Protein AF-A0A816Q606-F1 (afdb_monomer_lite)

InterPro domains:
  IPR012337 Ribonuclease H-like superfamily [SSF53098] (2-65)
  IPR019581 Pre-mRNA-processing-splicing factor 8, U5-snRNA-binding [PF10597] (49-182)
  IPR027652 Pre-mRNA-processing-splicing factor 8 [PTHR11140] (1-186)
  IPR042516 Pre-mRNA-processing-splicing factor 8, U5-snRNA-binding domain superfamily [G3DSA:3.30.43.40] (1-115)

Secondary structure (DSSP, 8-state):
-TTEEEEEEEGGG-SSSS----TT-EEEEPTTT--EEEEEEEEE-HHHHHHHHHHHHHHHHTTSS--HHHHHHHHHHHHHHHHHHHTTH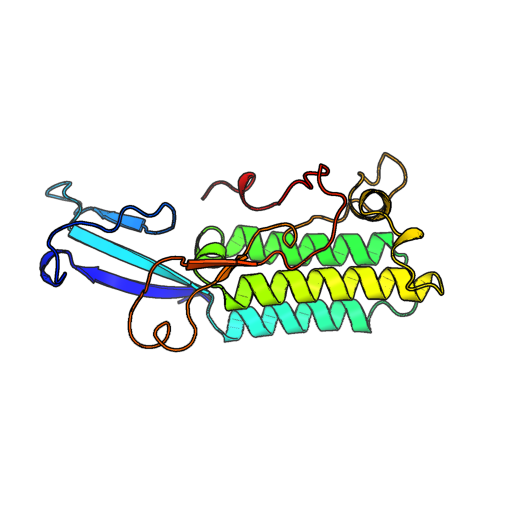HHH-HHHHHHHHHHHHHHHHHHHHHTT---GGGS-THHHHS-GGGTS----B-S-SEEEE--TTTTTTS-----EEEE-S---TT--PPBSGGGS--

Structure (mmCIF, N/CA/C/O backbone):
data_AF-A0A816Q606-F1
#
_entry.id   AF-A0A816Q606-F1
#
loop_
_atom_site.group_PDB
_atom_site.id
_atom_site.type_symbol
_atom_site.label_atom_id
_atom_site.label_alt_id
_atom_site.label_comp_id
_atom_site.label_asym_id
_atom_site.label_entity_id
_atom_site.label_seq_id
_atom_site.pdbx_PDB_ins_code
_atom_site.Cartn_x
_atom_site.Cartn_y
_atom_site.Cartn_z
_atom_site.occupancy
_atom_site.B_iso_or_equiv
_atom_site.auth_seq_id
_atom_site.auth_comp_id
_atom_site.auth_asym_id
_atom_site.auth_atom_id
_atom_site.pdbx_PDB_model_num
ATOM 1 N N . MET A 1 1 ? -9.435 -13.782 8.867 1.00 71.94 1 MET A N 1
ATOM 2 C CA . MET A 1 1 ? -10.422 -14.197 7.838 1.00 71.94 1 MET A CA 1
ATOM 3 C C . MET A 1 1 ? -10.167 -13.428 6.551 1.00 71.94 1 MET A C 1
ATOM 5 O O . MET A 1 1 ? -9.958 -12.231 6.631 1.00 71.94 1 MET A O 1
ATOM 9 N N . CYS A 1 2 ? -10.167 -14.078 5.381 1.00 88.50 2 CYS A N 1
ATOM 10 C CA . CYS A 1 2 ? -9.989 -13.413 4.073 1.00 88.50 2 CYS A CA 1
ATOM 11 C C . CYS A 1 2 ? -8.755 -12.484 3.970 1.00 88.50 2 CYS A C 1
ATOM 13 O O . CYS A 1 2 ? -8.788 -11.491 3.249 1.00 88.50 2 CYS A O 1
ATOM 15 N N . GLY A 1 3 ? -7.673 -12.791 4.694 1.00 88.88 3 GLY A N 1
ATOM 16 C CA . GLY A 1 3 ? -6.465 -11.957 4.754 1.00 88.88 3 GLY A CA 1
ATOM 17 C C . GLY A 1 3 ? -6.490 -10.825 5.789 1.00 88.88 3 GLY A C 1
ATOM 18 O O . GLY A 1 3 ? -5.526 -10.073 5.874 1.00 88.88 3 GLY A O 1
ATOM 19 N N . PHE A 1 4 ? -7.554 -10.711 6.584 1.00 90.50 4 PHE A N 1
ATOM 20 C CA . PHE A 1 4 ? -7.637 -9.806 7.729 1.00 90.50 4 PHE A CA 1
ATOM 21 C C . PHE A 1 4 ? -7.379 -10.547 9.039 1.00 90.50 4 PHE A C 1
ATOM 23 O O . PHE A 1 4 ? -7.875 -11.663 9.243 1.00 90.50 4 PHE A O 1
ATOM 30 N N . GLU A 1 5 ? -6.663 -9.897 9.941 1.00 90.19 5 GLU A N 1
ATOM 31 C CA . GLU A 1 5 ? -6.578 -10.246 11.349 1.00 90.19 5 GLU A CA 1
ATOM 32 C C . GLU A 1 5 ? -7.539 -9.355 12.139 1.00 90.19 5 GLU A C 1
ATOM 34 O O . GLU A 1 5 ? -7.617 -8.144 11.938 1.00 90.19 5 GLU A O 1
ATOM 39 N N . CYS A 1 6 ? -8.340 -9.982 12.992 1.00 88.75 6 CYS A N 1
ATOM 40 C CA . CYS A 1 6 ? -9.552 -9.381 13.521 1.00 88.75 6 CYS A CA 1
ATOM 41 C C . CYS A 1 6 ? -9.595 -9.588 15.033 1.00 88.75 6 CYS A C 1
ATOM 43 O O . CYS A 1 6 ? -9.590 -10.732 15.493 1.00 88.75 6 CYS A O 1
ATOM 45 N N . ARG A 1 7 ? -9.699 -8.508 15.812 1.00 88.62 7 ARG A N 1
ATOM 46 C CA . ARG A 1 7 ? -9.828 -8.581 17.275 1.00 88.62 7 ARG A CA 1
ATOM 47 C C . ARG A 1 7 ? -11.071 -7.833 17.739 1.00 88.62 7 ARG A C 1
ATOM 49 O O . ARG A 1 7 ? -11.211 -6.642 17.486 1.00 88.62 7 ARG A O 1
ATOM 56 N N . ILE A 1 8 ? -11.960 -8.525 18.451 1.00 90.56 8 ILE A N 1
ATOM 57 C CA . ILE A 1 8 ? -13.167 -7.932 19.044 1.00 90.56 8 ILE A CA 1
ATOM 58 C C . ILE A 1 8 ? -12.940 -7.739 20.542 1.00 90.56 8 ILE A C 1
ATOM 60 O O . ILE A 1 8 ? -12.596 -8.690 21.245 1.00 90.56 8 ILE A O 1
ATOM 64 N N . LEU A 1 9 ? -13.179 -6.526 21.036 1.00 89.06 9 LEU A N 1
ATOM 65 C CA . LEU A 1 9 ? -13.119 -6.188 22.454 1.00 89.06 9 LEU A CA 1
ATOM 66 C C . LEU A 1 9 ? -14.496 -5.707 22.941 1.00 89.06 9 LEU A C 1
ATOM 68 O O . LEU A 1 9 ? -14.929 -4.610 22.580 1.00 89.06 9 LEU A O 1
ATOM 72 N N . PRO A 1 10 ? -15.213 -6.505 23.752 1.00 89.75 10 PRO A N 1
ATOM 73 C CA . PRO A 1 10 ? -16.471 -6.081 24.359 1.00 89.75 10 PRO A CA 1
ATOM 74 C C . PRO A 1 10 ? -16.253 -4.958 25.375 1.00 89.75 10 PRO A C 1
ATOM 76 O O . PRO A 1 10 ? -15.341 -5.049 26.199 1.00 89.75 10 PRO A O 1
ATOM 79 N N . LYS A 1 11 ? -17.152 -3.965 25.394 1.00 84.94 11 LYS A N 1
ATOM 80 C CA . LYS A 1 11 ? -17.086 -2.815 26.315 1.00 84.94 11 LYS A CA 1
ATOM 81 C C . LYS A 1 11 ? -16.989 -3.245 27.786 1.00 84.94 11 LYS A C 1
ATOM 83 O O . LYS A 1 11 ? -16.220 -2.680 28.547 1.00 84.94 11 LYS A O 1
ATOM 88 N N . ILE A 1 12 ? -17.711 -4.304 28.157 1.00 85.38 12 ILE A N 1
ATOM 89 C CA . ILE A 1 12 ? -17.795 -4.841 29.530 1.00 85.38 12 ILE A CA 1
ATOM 90 C C . ILE A 1 12 ? -16.430 -5.334 30.056 1.00 85.38 12 ILE A C 1
ATOM 92 O O . ILE A 1 12 ? -16.235 -5.451 31.260 1.00 85.38 12 ILE A O 1
ATOM 96 N N . ARG A 1 13 ? -15.479 -5.651 29.167 1.00 84.12 13 ARG A N 1
ATOM 97 C CA . ARG A 1 13 ? -14.145 -6.155 29.532 1.00 84.12 13 ARG A CA 1
ATOM 98 C C . ARG A 1 13 ? -13.043 -5.100 29.401 1.00 84.12 13 ARG A C 1
ATOM 100 O O . ARG A 1 13 ? -11.873 -5.449 29.539 1.00 84.12 13 ARG A O 1
ATOM 107 N N . MET A 1 14 ? -13.385 -3.848 29.095 1.00 80.56 14 MET A N 1
ATOM 108 C CA . MET A 1 14 ? -12.398 -2.772 29.005 1.00 80.56 14 MET A CA 1
ATOM 109 C C . MET A 1 14 ? -12.006 -2.295 30.408 1.00 80.56 14 MET A C 1
ATOM 111 O O . MET A 1 14 ? -12.858 -2.116 31.271 1.00 80.56 14 MET A O 1
ATOM 115 N N . THR A 1 15 ? -10.706 -2.095 30.633 1.00 71.69 15 THR A N 1
ATOM 116 C CA . THR A 1 15 ? -10.141 -1.617 31.909 1.00 71.69 15 THR A CA 1
ATOM 117 C C . THR A 1 15 ? -10.578 -0.195 32.255 1.00 71.69 15 THR A C 1
ATOM 119 O O . THR A 1 15 ? -10.712 0.136 33.428 1.00 71.69 15 THR A O 1
ATOM 122 N N . HIS A 1 16 ? -10.821 0.626 31.235 1.00 69.50 16 HIS A N 1
ATOM 123 C CA . HIS A 1 16 ? -11.487 1.918 31.339 1.00 69.50 16 HIS A CA 1
ATOM 124 C C . HIS A 1 16 ? -12.795 1.809 30.548 1.00 69.50 16 HIS A C 1
ATOM 126 O O . HIS A 1 16 ? -12.767 1.381 29.398 1.00 69.50 16 HIS A O 1
ATOM 132 N N . GLU A 1 17 ? -13.940 2.170 31.134 1.00 60.75 17 GLU A N 1
ATOM 133 C CA . GLU A 1 17 ? -15.276 2.038 30.511 1.00 60.75 17 GLU A CA 1
ATOM 134 C C . GLU A 1 17 ? -15.505 2.950 29.281 1.00 60.75 17 GLU A C 1
ATOM 136 O O . GLU A 1 17 ? -16.612 3.015 28.730 1.00 60.75 17 GLU A O 1
ATOM 141 N N . GLU A 1 18 ? -14.463 3.646 28.829 1.00 68.00 18 GLU A N 1
ATOM 142 C CA . GLU A 1 18 ? -14.481 4.561 27.698 1.00 68.00 18 GLU A CA 1
ATOM 143 C C . GLU A 1 18 ? -13.971 3.899 26.416 1.00 68.00 18 GLU A C 1
ATOM 145 O O . GLU A 1 18 ? -12.974 3.177 26.382 1.00 68.00 18 GLU A O 1
ATOM 150 N N . PHE A 1 19 ? -14.675 4.180 25.323 1.00 66.06 19 PHE A N 1
ATOM 151 C CA . PHE A 1 19 ? -14.291 3.733 23.994 1.00 66.06 19 PHE A CA 1
ATOM 152 C C . PHE A 1 19 ? -13.083 4.515 23.486 1.00 66.06 19 PHE A C 1
ATOM 154 O O . PHE A 1 19 ? -13.098 5.747 23.478 1.00 66.06 19 PHE A O 1
ATOM 161 N N . VAL A 1 20 ? -12.094 3.804 22.941 1.00 67.00 20 VAL A N 1
ATOM 162 C CA . VAL A 1 20 ? -11.020 4.430 22.165 1.00 67.00 20 VAL A CA 1
ATOM 163 C C . VAL A 1 20 ? -11.644 5.032 20.906 1.00 67.00 20 VAL A C 1
ATOM 165 O O . VAL A 1 20 ? -12.093 4.296 20.029 1.00 67.00 20 VAL A O 1
ATOM 168 N N . HIS A 1 21 ? -11.723 6.360 20.839 1.00 64.88 21 HIS A N 1
ATOM 169 C CA . HIS A 1 21 ? -12.153 7.082 19.643 1.00 64.88 21 HIS A CA 1
ATOM 170 C C . HIS A 1 21 ? -10.926 7.324 18.765 1.00 64.88 21 HIS A C 1
ATOM 172 O O . HIS A 1 21 ? -10.243 8.336 18.893 1.00 64.88 21 HIS A O 1
ATOM 178 N N . LYS A 1 22 ? -10.620 6.343 17.919 1.00 67.50 22 LYS A N 1
ATOM 179 C CA . LYS A 1 22 ? -9.696 6.482 16.792 1.00 67.50 22 LYS A CA 1
ATOM 180 C C . LYS A 1 22 ? -10.482 6.218 15.515 1.00 67.50 22 LYS A C 1
ATOM 182 O O . LYS A 1 22 ? -11.363 5.357 15.527 1.00 67.50 22 LYS A O 1
ATOM 187 N N . ASP A 1 23 ? -10.144 6.936 14.450 1.00 62.50 23 ASP A N 1
ATOM 188 C CA . ASP A 1 23 ? -10.803 6.800 13.145 1.00 62.50 23 ASP A CA 1
ATOM 189 C C . ASP A 1 23 ? -10.677 5.372 12.578 1.00 62.50 23 ASP A C 1
ATOM 191 O O . ASP A 1 23 ? -11.555 4.921 11.856 1.00 62.50 23 ASP A O 1
ATOM 195 N N . ASP A 1 24 ? -9.662 4.619 13.012 1.00 68.06 24 ASP A N 1
ATOM 196 C CA . ASP A 1 24 ? -9.350 3.266 12.530 1.00 68.06 24 ASP A CA 1
ATOM 197 C C . ASP A 1 24 ? -10.060 2.128 13.303 1.00 68.06 24 ASP A C 1
ATOM 199 O O . ASP A 1 24 ? -9.722 0.952 13.142 1.00 68.06 24 ASP A O 1
ATOM 203 N N . VAL A 1 25 ? -10.998 2.444 14.210 1.00 76.56 25 VAL A N 1
ATOM 204 C CA . VAL A 1 25 ? -11.676 1.449 15.065 1.00 76.56 25 VAL A CA 1
ATOM 205 C C . VAL A 1 25 ? -13.166 1.379 14.747 1.00 76.56 25 VAL A C 1
ATOM 207 O O . VAL A 1 25 ? -13.935 2.303 15.031 1.00 76.56 25 VAL A O 1
ATOM 210 N N . CYS A 1 26 ? -13.621 0.227 14.246 1.00 82.50 26 CYS A N 1
ATOM 211 C CA . CYS A 1 26 ? -15.038 0.030 13.972 1.00 82.50 26 CYS A CA 1
ATOM 212 C C . CYS A 1 26 ? -15.810 -0.228 15.277 1.00 82.50 26 CYS A C 1
ATOM 214 O O . CYS A 1 26 ? -15.486 -1.121 16.066 1.00 82.50 26 CYS A O 1
ATOM 216 N N . ASN A 1 27 ? -16.892 0.520 15.492 1.00 87.62 27 ASN A N 1
ATOM 217 C CA . ASN A 1 27 ? -17.770 0.334 16.646 1.00 87.62 27 ASN A CA 1
ATOM 218 C C . ASN A 1 27 ? -18.939 -0.591 16.289 1.00 87.62 27 ASN A C 1
ATOM 220 O O . ASN A 1 27 ? -19.779 -0.251 15.454 1.00 87.62 27 ASN A O 1
ATOM 224 N N . LEU A 1 28 ? -19.031 -1.738 16.962 1.00 88.88 28 LEU A N 1
ATOM 225 C CA . LEU A 1 28 ? -20.107 -2.703 16.764 1.00 88.88 28 LEU A CA 1
ATOM 226 C C . LEU A 1 28 ? -21.346 -2.283 17.556 1.00 88.88 28 LEU A C 1
ATOM 228 O O . LEU A 1 28 ? -21.294 -2.060 18.771 1.00 88.88 28 LEU A O 1
ATOM 232 N N . LYS A 1 29 ? -22.471 -2.187 16.847 1.00 90.62 29 LYS A N 1
ATOM 233 C CA . LYS A 1 29 ? -23.770 -1.789 17.388 1.00 90.62 29 LYS A CA 1
ATOM 234 C C . LYS A 1 29 ? -24.652 -3.017 17.568 1.00 90.62 29 LYS A C 1
ATOM 236 O O . LYS A 1 29 ? -24.810 -3.802 16.637 1.00 90.62 29 LYS A O 1
ATOM 241 N N . ASN A 1 30 ? -25.261 -3.154 18.739 1.00 91.56 30 ASN A N 1
ATOM 242 C CA . ASN A 1 30 ? -26.287 -4.162 18.958 1.00 91.56 30 ASN A CA 1
ATOM 243 C C . ASN A 1 30 ? -27.546 -3.789 18.161 1.00 91.56 30 ASN A C 1
ATOM 245 O O . ASN A 1 30 ? -28.010 -2.645 18.196 1.00 91.56 30 ASN A O 1
ATOM 249 N N . GLU A 1 31 ? -28.095 -4.749 17.422 1.00 93.81 31 GLU A N 1
ATOM 250 C CA . GLU A 1 31 ? -29.242 -4.521 16.552 1.00 93.81 31 GLU A CA 1
ATOM 251 C C . GLU A 1 31 ? -30.504 -4.129 17.330 1.00 93.81 31 GLU A C 1
ATOM 253 O O . GLU A 1 31 ? -31.230 -3.240 16.877 1.00 93.81 31 GLU A O 1
ATOM 258 N N . THR A 1 32 ? -30.734 -4.720 18.504 1.00 95.38 32 THR A N 1
ATOM 259 C CA . THR A 1 32 ? -31.953 -4.504 19.295 1.00 95.38 32 THR A CA 1
ATOM 260 C C . THR A 1 32 ? -31.885 -3.206 20.093 1.00 95.38 32 THR A C 1
ATOM 262 O O . THR A 1 32 ? -32.749 -2.347 19.946 1.00 95.38 32 THR A O 1
ATOM 265 N N . THR A 1 33 ? -30.844 -3.027 20.913 1.00 91.50 33 THR A N 1
ATOM 266 C CA . THR A 1 33 ? -30.727 -1.857 21.808 1.00 91.50 33 THR A CA 1
ATOM 267 C C . THR A 1 33 ? -30.202 -0.615 21.103 1.00 91.50 33 THR A C 1
ATOM 269 O O . THR A 1 33 ? -30.297 0.485 21.634 1.00 91.50 33 THR A O 1
ATOM 272 N N . LYS A 1 34 ? -29.634 -0.772 19.901 1.00 91.38 34 LYS A N 1
ATOM 273 C CA . LYS A 1 34 ? -28.946 0.290 19.158 1.00 91.38 34 LYS A CA 1
ATOM 274 C C . LYS A 1 34 ? -27.757 0.905 19.918 1.00 91.38 34 LYS A C 1
ATOM 276 O O . LYS A 1 34 ? -27.242 1.941 19.504 1.00 91.38 34 LYS A O 1
ATOM 281 N N . GLU A 1 35 ? -27.261 0.253 20.960 1.00 88.88 35 GLU A N 1
ATOM 282 C CA . GLU A 1 35 ? -26.080 0.693 21.702 1.00 88.88 35 GLU A CA 1
ATOM 283 C C . GLU A 1 35 ? -24.795 0.139 21.078 1.00 88.88 35 GLU A C 1
ATOM 285 O O . GLU A 1 35 ? -24.788 -0.943 20.487 1.00 88.88 35 GLU A O 1
ATOM 290 N N . ARG A 1 36 ? -23.685 0.874 21.214 1.00 87.62 36 ARG A N 1
ATOM 291 C CA . ARG A 1 36 ? -22.347 0.373 20.869 1.00 87.62 36 ARG A CA 1
ATOM 292 C C . ARG A 1 36 ? -21.881 -0.550 21.993 1.00 87.62 36 ARG A C 1
ATOM 294 O O . ARG A 1 36 ? -21.728 -0.096 23.124 1.00 87.62 36 ARG A O 1
ATOM 301 N N . THR A 1 37 ? -21.672 -1.829 21.697 1.00 88.06 37 THR A N 1
ATOM 302 C CA . THR A 1 37 ? -21.394 -2.861 22.715 1.00 88.06 37 THR A CA 1
ATOM 303 C C . THR A 1 37 ? -19.975 -3.415 22.654 1.00 88.06 37 THR A C 1
ATOM 305 O O . THR A 1 37 ? -19.488 -3.964 23.643 1.00 88.06 37 THR A O 1
ATOM 308 N N . ALA A 1 38 ? -19.299 -3.285 21.514 1.00 88.56 38 ALA A N 1
ATOM 309 C CA . ALA A 1 38 ? -17.939 -3.775 21.328 1.00 88.56 38 ALA A CA 1
ATOM 310 C C . ALA A 1 38 ? -17.171 -2.920 20.316 1.00 88.56 38 ALA A C 1
ATOM 312 O O . ALA A 1 38 ? -17.765 -2.297 19.436 1.00 88.56 38 ALA A O 1
ATOM 313 N N . GLN A 1 39 ? -15.848 -2.926 20.439 1.00 87.75 39 GLN A N 1
ATOM 314 C CA . GLN A 1 39 ? -14.931 -2.385 19.443 1.00 87.75 39 GLN A CA 1
ATOM 315 C C . GLN A 1 39 ? -14.311 -3.508 18.631 1.00 87.75 39 GLN A C 1
ATOM 317 O O . GLN A 1 39 ? -14.090 -4.615 19.131 1.00 87.75 39 GLN A O 1
ATOM 322 N N . TYR A 1 40 ? -14.033 -3.203 17.374 1.00 86.94 40 TYR A N 1
ATOM 323 C CA . TYR A 1 40 ? -13.443 -4.112 16.420 1.00 86.94 40 TYR A CA 1
ATOM 324 C C . TYR A 1 40 ? -12.176 -3.494 15.840 1.00 86.94 40 TYR A C 1
ATOM 326 O O . TYR A 1 40 ? -12.207 -2.401 15.280 1.00 86.94 40 TYR A O 1
ATOM 334 N N . PHE A 1 41 ? -11.070 -4.211 16.006 1.00 87.00 41 PHE A N 1
ATOM 335 C CA . PHE A 1 41 ? -9.759 -3.844 15.493 1.00 87.00 41 PHE A CA 1
ATOM 336 C C . PHE A 1 41 ? -9.437 -4.726 14.289 1.00 87.00 41 PHE A C 1
ATOM 338 O O . PHE A 1 41 ? -9.557 -5.955 14.363 1.00 87.00 41 PHE A O 1
ATOM 345 N N . LEU A 1 42 ? -9.030 -4.080 13.200 1.00 88.56 42 LEU A N 1
ATOM 346 C CA . LEU A 1 42 ? -8.696 -4.694 11.922 1.00 88.56 42 LEU A CA 1
ATOM 347 C C . LEU A 1 42 ? -7.214 -4.513 11.633 1.00 88.56 42 LEU A C 1
ATOM 349 O O . LEU A 1 42 ? -6.729 -3.388 11.623 1.00 88.56 42 LEU A O 1
ATOM 353 N N . SER A 1 43 ? -6.523 -5.598 11.327 1.00 89.25 43 SER A N 1
ATOM 354 C CA . SER A 1 43 ? -5.147 -5.578 10.834 1.00 89.25 43 SER A CA 1
ATOM 355 C C . SER A 1 43 ? -5.026 -6.470 9.602 1.00 89.25 43 SER A C 1
ATOM 357 O O . SER A 1 43 ? -5.907 -7.285 9.311 1.00 89.25 43 SER A O 1
ATOM 359 N N . VAL A 1 44 ? -3.950 -6.307 8.840 1.00 92.12 44 VAL A N 1
ATOM 360 C CA . VAL A 1 44 ? -3.670 -7.149 7.673 1.00 92.12 44 VAL A CA 1
ATOM 361 C C . VAL A 1 44 ? -2.849 -8.358 8.099 1.00 92.12 44 VAL A C 1
ATOM 363 O O . VAL A 1 44 ? -1.853 -8.230 8.803 1.00 92.12 44 VAL A O 1
ATOM 366 N N . ASP A 1 45 ? -3.256 -9.536 7.637 1.00 94.00 45 ASP A N 1
ATOM 367 C CA . ASP A 1 45 ? -2.563 -10.786 7.926 1.00 94.00 45 ASP A CA 1
ATOM 368 C C . ASP A 1 45 ? -1.179 -10.856 7.252 1.00 94.00 45 ASP A C 1
ATOM 370 O O . ASP A 1 45 ? -0.975 -10.405 6.116 1.00 94.00 45 ASP A O 1
ATOM 374 N N . VAL A 1 46 ? -0.236 -11.513 7.924 1.00 92.81 46 VAL A N 1
ATOM 375 C CA . VAL A 1 46 ? 1.164 -11.644 7.499 1.00 92.81 46 VAL A CA 1
ATOM 376 C C . VAL A 1 46 ? 1.288 -12.377 6.161 1.00 92.81 46 VAL A C 1
ATOM 378 O O . VAL A 1 46 ? 2.129 -12.021 5.329 1.00 92.81 46 VAL A O 1
ATOM 381 N N . GLU A 1 47 ? 0.434 -13.369 5.888 1.00 94.31 47 GLU A N 1
ATOM 382 C CA . GLU A 1 47 ? 0.434 -14.063 4.594 1.00 94.31 47 GLU A CA 1
ATOM 383 C C . GLU A 1 47 ? 0.078 -13.105 3.446 1.00 94.31 47 GLU A C 1
ATOM 385 O O . GLU A 1 47 ? 0.712 -13.120 2.385 1.00 94.31 47 GLU A O 1
ATOM 390 N N . SER A 1 48 ? -0.898 -12.224 3.671 1.00 93.75 48 SER A N 1
ATOM 391 C CA . SER A 1 48 ? -1.340 -11.239 2.680 1.00 93.75 48 SER A CA 1
ATOM 392 C C . SER A 1 48 ? -0.268 -10.183 2.416 1.00 93.75 48 SER A C 1
ATOM 394 O O . SER A 1 48 ? -0.011 -9.851 1.253 1.00 93.75 48 SER A O 1
ATOM 396 N N . MET A 1 49 ? 0.433 -9.735 3.463 1.00 93.88 49 MET A N 1
ATOM 397 C CA . MET A 1 49 ? 1.594 -8.848 3.327 1.00 93.88 49 MET A CA 1
ATOM 398 C C . MET A 1 49 ? 2.705 -9.500 2.494 1.00 93.88 49 MET A C 1
ATOM 400 O O . MET A 1 49 ? 3.225 -8.900 1.548 1.00 93.88 49 MET A O 1
ATOM 404 N N . ASN A 1 50 ? 3.020 -10.769 2.767 1.00 95.19 50 ASN A N 1
ATOM 405 C CA . ASN A 1 50 ? 4.009 -11.526 1.999 1.00 95.19 50 ASN A CA 1
ATOM 406 C C . ASN A 1 50 ? 3.591 -11.722 0.538 1.00 95.19 50 ASN A C 1
ATOM 408 O O . ASN A 1 50 ? 4.424 -11.631 -0.370 1.00 95.19 50 ASN A O 1
ATOM 412 N N . ARG A 1 51 ? 2.301 -11.949 0.279 1.00 94.94 51 ARG A N 1
ATOM 413 C CA . ARG A 1 51 ? 1.758 -12.063 -1.079 1.00 94.94 51 ARG A CA 1
ATOM 414 C C . ARG A 1 51 ? 1.924 -10.754 -1.853 1.00 94.94 51 ARG A C 1
ATOM 416 O O . ARG A 1 51 ? 2.370 -10.788 -3.002 1.00 94.94 51 ARG A O 1
ATOM 423 N N . TYR A 1 52 ? 1.647 -9.612 -1.220 1.00 94.88 52 TYR A N 1
ATOM 424 C CA . TYR A 1 52 ? 1.895 -8.293 -1.806 1.00 94.88 52 TYR A CA 1
ATOM 425 C C . TYR A 1 52 ? 3.389 -8.068 -2.081 1.00 94.88 52 TYR A C 1
ATOM 427 O O . TYR A 1 52 ? 3.772 -7.719 -3.199 1.00 94.88 52 TYR A O 1
ATOM 435 N N . HIS A 1 53 ? 4.259 -8.368 -1.115 1.00 95.31 53 HIS A N 1
ATOM 436 C CA . HIS A 1 53 ? 5.706 -8.243 -1.289 1.00 95.31 53 HIS A CA 1
ATOM 437 C C . HIS A 1 53 ? 6.234 -9.099 -2.451 1.00 95.31 53 HIS A C 1
ATOM 439 O O . HIS A 1 53 ? 7.021 -8.633 -3.281 1.00 95.31 53 HIS A O 1
ATOM 445 N N . ASN A 1 54 ? 5.762 -10.340 -2.566 1.00 95.81 54 ASN A N 1
ATOM 446 C CA . ASN A 1 54 ? 6.124 -11.233 -3.663 1.00 95.81 54 ASN A CA 1
ATOM 447 C C . ASN A 1 54 ? 5.593 -10.731 -5.010 1.00 95.81 54 ASN A C 1
ATOM 449 O O . ASN A 1 54 ? 6.291 -10.838 -6.021 1.00 95.81 54 ASN A O 1
ATOM 453 N N . ARG A 1 55 ? 4.410 -10.109 -5.037 1.00 95.69 55 ARG A N 1
ATOM 454 C CA . ARG A 1 55 ? 3.890 -9.453 -6.239 1.00 95.69 55 ARG A CA 1
ATOM 455 C C . ARG A 1 55 ? 4.789 -8.298 -6.685 1.00 95.69 55 ARG A C 1
ATOM 457 O O . ARG A 1 55 ? 5.114 -8.220 -7.870 1.00 95.69 55 ARG A O 1
ATOM 464 N N . VAL A 1 56 ? 5.248 -7.450 -5.765 1.00 95.12 56 VAL A N 1
ATOM 465 C CA . VAL A 1 56 ? 6.204 -6.368 -6.072 1.00 95.12 56 VAL A CA 1
ATOM 466 C C . VAL A 1 56 ? 7.529 -6.941 -6.583 1.00 95.12 56 VAL A C 1
ATOM 468 O O . VAL A 1 56 ? 8.046 -6.486 -7.605 1.00 95.12 56 VAL A O 1
ATOM 471 N N . ARG A 1 57 ? 8.055 -7.998 -5.950 1.00 95.25 57 ARG A N 1
ATOM 472 C CA . ARG A 1 57 ? 9.256 -8.705 -6.432 1.00 95.25 57 ARG A CA 1
ATOM 473 C C . ARG A 1 57 ? 9.087 -9.230 -7.854 1.00 95.25 57 ARG A C 1
ATOM 475 O O . ARG A 1 57 ? 9.988 -9.060 -8.670 1.00 95.25 57 ARG A O 1
ATOM 482 N N . GLN A 1 58 ? 7.932 -9.805 -8.177 1.00 94.25 58 GLN A N 1
ATOM 483 C CA . GLN A 1 58 ? 7.631 -10.276 -9.527 1.00 94.25 58 GLN A CA 1
ATOM 484 C C . GLN A 1 58 ? 7.638 -9.127 -10.548 1.00 94.25 58 GLN A C 1
ATOM 486 O O . GLN A 1 58 ? 8.172 -9.288 -11.646 1.00 94.25 58 GLN A O 1
ATOM 491 N N . ILE A 1 59 ? 7.088 -7.959 -10.192 1.00 94.56 59 ILE A N 1
ATOM 492 C CA . ILE A 1 59 ? 7.139 -6.756 -11.040 1.00 94.56 59 ILE A CA 1
ATOM 493 C C . ILE A 1 59 ? 8.596 -6.359 -11.301 1.00 94.56 59 ILE A C 1
ATOM 495 O O . ILE A 1 59 ? 8.963 -6.119 -12.451 1.00 94.56 59 ILE A O 1
ATOM 499 N N . LEU A 1 60 ? 9.436 -6.354 -10.263 1.00 93.50 60 LEU A N 1
ATOM 500 C CA . LEU A 1 60 ? 10.856 -6.015 -10.370 1.00 93.50 60 LEU A CA 1
ATOM 501 C C . LEU A 1 60 ? 11.633 -7.027 -11.225 1.00 93.50 60 LEU A C 1
ATOM 503 O O . LEU A 1 60 ? 12.381 -6.616 -12.110 1.00 93.50 60 LEU A O 1
ATOM 507 N N . MET A 1 61 ? 11.421 -8.330 -11.042 1.00 91.31 61 MET A N 1
ATOM 508 C CA . MET A 1 61 ? 12.089 -9.374 -11.834 1.00 91.31 61 MET A CA 1
ATOM 509 C C . MET A 1 61 ? 11.681 -9.336 -13.313 1.00 91.31 61 MET A C 1
ATOM 511 O O . MET A 1 61 ? 12.523 -9.485 -14.194 1.00 91.31 61 MET A O 1
ATOM 515 N N . ALA A 1 62 ? 10.407 -9.061 -13.605 1.00 87.94 62 ALA A N 1
ATOM 516 C CA . ALA A 1 62 ? 9.895 -8.982 -14.974 1.00 87.94 62 ALA A CA 1
ATOM 517 C C . ALA A 1 62 ? 10.220 -7.652 -15.688 1.00 87.94 62 ALA A C 1
ATOM 519 O O . ALA A 1 62 ? 9.874 -7.482 -16.856 1.00 87.94 62 ALA A O 1
ATOM 520 N N . SER A 1 63 ? 10.864 -6.698 -15.007 1.00 85.00 63 SER A N 1
ATOM 521 C CA . SER A 1 63 ? 11.105 -5.341 -15.519 1.00 85.00 63 SER A CA 1
ATOM 522 C C . SER A 1 63 ? 12.396 -5.179 -16.337 1.00 85.00 63 SER A C 1
ATOM 524 O O . SER A 1 63 ? 12.867 -4.061 -16.538 1.00 85.00 63 SER A O 1
ATOM 526 N N . GLY A 1 64 ? 13.016 -6.278 -16.783 1.00 79.44 64 GLY A N 1
ATOM 527 C CA . GLY A 1 64 ? 14.314 -6.292 -17.478 1.00 79.44 64 GLY A CA 1
ATOM 528 C C . GLY A 1 64 ? 14.379 -5.432 -18.746 1.00 79.44 64 GLY A C 1
ATOM 529 O O . GLY A 1 64 ? 15.342 -4.697 -18.930 1.00 79.44 64 GLY A O 1
ATOM 530 N N . SER A 1 65 ? 13.340 -5.496 -19.586 1.00 79.69 65 SER A N 1
ATOM 531 C CA . SER A 1 65 ? 13.272 -4.824 -20.899 1.00 79.69 65 SER A CA 1
ATOM 532 C C . SER A 1 65 ? 11.896 -4.180 -21.164 1.00 79.69 65 SER A C 1
ATOM 534 O O . SER A 1 65 ? 11.478 -3.957 -22.295 1.00 79.69 65 SER A O 1
ATOM 536 N N . THR A 1 66 ? 11.129 -3.906 -20.107 1.00 90.69 66 THR A N 1
ATOM 537 C CA . THR A 1 66 ? 9.810 -3.265 -20.223 1.00 90.69 66 THR A CA 1
ATOM 538 C C . THR A 1 66 ? 9.922 -1.749 -20.116 1.00 90.69 66 THR A C 1
ATOM 540 O O . THR A 1 66 ? 10.741 -1.253 -19.348 1.00 90.69 66 THR A O 1
ATOM 543 N N . THR A 1 67 ? 9.046 -1.010 -20.801 1.00 91.75 67 THR A N 1
ATOM 544 C CA . THR A 1 67 ? 8.971 0.455 -20.675 1.00 91.75 67 THR A CA 1
ATOM 545 C C . THR A 1 67 ? 8.682 0.890 -19.233 1.00 91.75 67 THR A C 1
ATOM 547 O O . THR A 1 67 ? 7.958 0.206 -18.504 1.00 91.75 67 THR A O 1
ATOM 550 N N . PHE A 1 68 ? 9.200 2.051 -18.819 1.00 92.38 68 PHE A N 1
ATOM 551 C CA . PHE A 1 68 ? 8.991 2.574 -17.460 1.00 92.38 68 PHE A CA 1
ATOM 552 C C . PHE A 1 68 ? 7.514 2.808 -17.137 1.00 92.38 68 PHE A C 1
ATOM 554 O O . PHE A 1 68 ? 7.069 2.489 -16.038 1.00 92.38 68 PHE A O 1
ATOM 561 N N . THR A 1 69 ? 6.729 3.239 -18.124 1.00 92.19 69 THR A N 1
ATOM 562 C CA . THR A 1 69 ? 5.270 3.370 -18.009 1.00 92.19 69 THR A CA 1
ATOM 563 C C . THR A 1 69 ? 4.589 2.042 -17.673 1.00 92.19 69 THR A C 1
ATOM 565 O O . THR A 1 69 ? 3.708 1.994 -16.820 1.00 92.19 69 THR A O 1
ATOM 568 N N . LYS A 1 70 ? 5.031 0.917 -18.255 1.00 93.00 70 LYS A N 1
ATOM 569 C CA . LYS A 1 70 ? 4.498 -0.413 -17.908 1.00 93.00 70 LYS A CA 1
ATOM 570 C C . LYS A 1 70 ? 4.870 -0.836 -16.487 1.00 93.00 70 LYS A C 1
ATOM 572 O O . LYS A 1 70 ? 4.085 -1.538 -15.853 1.00 93.00 70 LYS A O 1
ATOM 577 N N . ILE A 1 71 ? 6.046 -0.445 -15.995 1.00 93.81 71 ILE A N 1
ATOM 578 C CA . ILE A 1 71 ? 6.463 -0.714 -14.611 1.00 93.81 71 ILE A CA 1
ATOM 579 C C . ILE A 1 71 ? 5.574 0.078 -13.644 1.00 93.81 71 ILE A C 1
ATOM 581 O O . ILE A 1 71 ? 5.002 -0.524 -12.736 1.00 93.81 71 ILE A O 1
ATOM 585 N N . ALA A 1 72 ? 5.387 1.379 -13.893 1.00 93.75 72 ALA A N 1
ATOM 586 C CA . ALA A 1 72 ? 4.514 2.247 -13.101 1.00 93.75 72 ALA A CA 1
ATOM 587 C C . ALA A 1 72 ? 3.059 1.746 -13.092 1.00 93.75 72 ALA A C 1
ATOM 589 O O . ALA A 1 72 ? 2.468 1.598 -12.029 1.00 93.75 72 ALA A O 1
ATOM 590 N N . ASN A 1 73 ? 2.511 1.341 -14.242 1.00 94.00 73 ASN A N 1
ATOM 591 C CA . ASN A 1 73 ? 1.147 0.806 -14.319 1.00 94.00 73 ASN A CA 1
ATOM 592 C C . ASN A 1 73 ? 0.967 -0.504 -13.535 1.00 94.00 73 ASN A C 1
ATOM 594 O O . ASN A 1 73 ? -0.059 -0.705 -12.887 1.00 94.00 73 ASN A O 1
ATOM 598 N N . LYS A 1 74 ? 1.960 -1.406 -13.563 1.00 95.00 74 LYS A N 1
ATOM 599 C CA . LYS A 1 74 ? 1.921 -2.642 -12.763 1.00 95.00 74 LYS A CA 1
ATOM 600 C C . LYS A 1 74 ? 2.005 -2.355 -11.264 1.00 95.00 74 LYS A C 1
ATOM 602 O O . LYS A 1 74 ? 1.334 -3.043 -10.497 1.00 95.00 74 LYS A O 1
ATOM 607 N N . TRP A 1 75 ? 2.815 -1.371 -10.868 1.00 95.06 75 TRP A N 1
ATOM 608 C CA . TRP A 1 75 ? 2.867 -0.875 -9.494 1.00 95.06 75 TRP A CA 1
ATOM 609 C C . TRP A 1 75 ? 1.513 -0.304 -9.070 1.00 95.06 75 TRP A C 1
ATOM 611 O O . TRP A 1 75 ? 0.950 -0.789 -8.096 1.00 95.06 75 TRP A O 1
ATOM 621 N N . ASN A 1 76 ? 0.942 0.619 -9.848 1.00 94.75 76 ASN A N 1
ATOM 622 C CA . ASN A 1 76 ? -0.354 1.236 -9.564 1.00 94.75 76 ASN A CA 1
ATOM 623 C C . ASN A 1 76 ? -1.452 0.182 -9.391 1.00 94.75 76 ASN A C 1
ATOM 625 O O . ASN A 1 76 ? -2.192 0.224 -8.417 1.00 94.75 76 ASN A O 1
ATOM 629 N N . ALA A 1 77 ? -1.524 -0.812 -10.280 1.00 95.06 77 ALA A N 1
ATOM 630 C CA . ALA A 1 77 ? -2.505 -1.888 -10.165 1.00 95.06 77 ALA A CA 1
ATOM 631 C C . ALA A 1 77 ? -2.321 -2.734 -8.890 1.00 95.06 77 ALA A C 1
ATOM 633 O O . ALA A 1 77 ? -3.304 -3.101 -8.249 1.00 95.06 77 ALA A O 1
ATOM 634 N N . ALA A 1 78 ? -1.076 -3.042 -8.507 1.00 94.75 78 ALA A N 1
ATOM 635 C CA . ALA A 1 78 ? -0.792 -3.780 -7.277 1.00 94.75 78 ALA A CA 1
ATOM 636 C C . ALA A 1 78 ? -1.132 -2.954 -6.026 1.00 94.75 78 ALA A C 1
ATOM 638 O O . ALA A 1 78 ? -1.747 -3.475 -5.097 1.00 94.75 78 ALA A O 1
ATOM 639 N N . LEU A 1 79 ? -0.760 -1.674 -6.028 1.00 93.75 79 LEU A N 1
ATOM 640 C CA . LEU A 1 79 ? -0.988 -0.740 -4.935 1.00 93.75 79 LEU A CA 1
ATOM 641 C C . LEU A 1 79 ? -2.480 -0.480 -4.722 1.00 93.75 79 LEU A C 1
ATOM 643 O O . LEU A 1 79 ? -2.963 -0.641 -3.606 1.00 93.75 79 LEU A O 1
ATOM 647 N N . ILE A 1 80 ? -3.218 -0.155 -5.790 1.00 93.31 80 ILE A N 1
ATOM 648 C CA . ILE A 1 80 ? -4.675 0.019 -5.745 1.00 93.31 80 ILE A CA 1
ATOM 649 C C . ILE A 1 80 ? -5.317 -1.262 -5.221 1.00 93.31 80 ILE A C 1
ATOM 651 O O . ILE A 1 80 ? -6.071 -1.190 -4.264 1.00 93.31 80 ILE A O 1
ATOM 655 N N . GLY A 1 81 ? -4.969 -2.432 -5.770 1.00 93.00 81 GLY A N 1
ATOM 656 C CA . GLY A 1 81 ? -5.537 -3.705 -5.320 1.00 93.00 81 GLY A CA 1
ATOM 657 C C . GLY A 1 81 ? -5.332 -3.970 -3.824 1.00 93.00 81 GLY A C 1
ATOM 658 O O . GLY A 1 81 ? -6.247 -4.456 -3.166 1.00 93.00 81 GLY A O 1
ATOM 659 N N . CYS A 1 82 ? -4.169 -3.607 -3.276 1.00 92.12 82 CYS A N 1
ATOM 660 C CA . CYS A 1 82 ? -3.896 -3.690 -1.841 1.00 92.12 82 CYS A CA 1
ATOM 661 C C . CYS A 1 82 ? -4.749 -2.685 -1.047 1.00 92.12 82 CYS A C 1
ATOM 663 O O . CYS A 1 82 ? -5.506 -3.068 -0.156 1.00 92.12 82 CYS A O 1
ATOM 665 N N . MET A 1 83 ? -4.684 -1.406 -1.421 1.00 90.88 83 MET A N 1
ATOM 666 C CA . MET A 1 83 ? -5.313 -0.307 -0.687 1.00 90.88 83 MET A CA 1
ATOM 667 C C . MET A 1 83 ? -6.844 -0.362 -0.735 1.00 90.88 83 MET A C 1
ATOM 669 O O . MET A 1 83 ? -7.495 -0.132 0.277 1.00 90.88 83 MET A O 1
ATOM 673 N N . THR A 1 84 ? -7.447 -0.716 -1.873 1.00 91.44 84 THR A N 1
ATOM 674 C CA . THR A 1 84 ? -8.912 -0.794 -2.004 1.00 91.44 84 THR A CA 1
ATOM 675 C C . THR A 1 84 ? -9.510 -2.030 -1.347 1.00 91.44 84 THR A C 1
ATOM 677 O O . THR A 1 84 ? -10.696 -2.013 -1.020 1.00 91.44 84 THR A O 1
ATOM 680 N N . TYR A 1 85 ? -8.719 -3.100 -1.194 1.00 92.69 85 TYR A N 1
ATOM 681 C CA . TYR A 1 85 ? -9.160 -4.322 -0.527 1.00 92.69 85 TYR A CA 1
ATOM 682 C C . TYR A 1 85 ? -9.049 -4.191 0.992 1.00 92.69 85 TYR A C 1
ATOM 684 O O . TYR A 1 85 ? -10.026 -4.452 1.683 1.00 92.69 85 TYR A O 1
ATOM 692 N N . PHE A 1 86 ? -7.892 -3.758 1.507 1.00 90.25 86 PHE A N 1
ATOM 693 C CA . PHE A 1 86 ? -7.641 -3.694 2.951 1.00 90.25 86 PHE A CA 1
ATOM 694 C C . PHE A 1 86 ? -8.093 -2.383 3.614 1.00 90.25 86 PHE A C 1
ATOM 696 O O . PHE A 1 86 ? -8.415 -2.405 4.799 1.00 90.25 86 PHE A O 1
ATOM 703 N N . ARG A 1 87 ? -8.161 -1.270 2.868 1.00 88.00 87 ARG A N 1
ATOM 704 C CA . ARG A 1 87 ? -8.683 0.037 3.314 1.00 88.00 87 ARG A CA 1
ATOM 705 C C . ARG A 1 87 ? -8.141 0.461 4.688 1.00 88.00 87 ARG A C 1
ATOM 707 O O . ARG A 1 87 ? -6.928 0.591 4.835 1.00 88.00 87 ARG A O 1
ATOM 714 N N . GLU A 1 88 ? -9.012 0.649 5.680 1.00 84.81 88 GLU A N 1
ATOM 715 C CA . GLU A 1 88 ? -8.678 1.070 7.051 1.00 84.81 88 GLU A CA 1
ATOM 716 C C . GLU A 1 88 ? -7.667 0.135 7.740 1.00 84.81 88 GLU A C 1
ATOM 718 O O . GLU A 1 88 ? -6.813 0.585 8.504 1.00 84.81 88 GLU A O 1
ATOM 723 N N . ALA A 1 89 ? -7.677 -1.165 7.415 1.00 87.44 89 ALA A N 1
ATOM 724 C CA . ALA A 1 89 ? -6.765 -2.136 8.025 1.00 87.44 89 ALA A CA 1
ATOM 725 C C . ALA A 1 89 ? -5.285 -1.841 7.713 1.00 87.44 89 A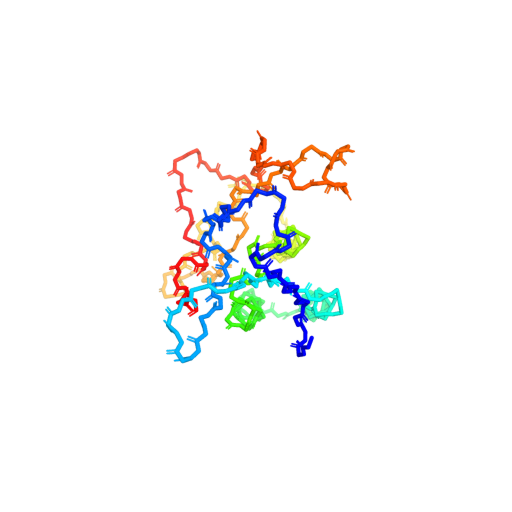LA A C 1
ATOM 727 O O . ALA A 1 89 ? -4.396 -2.274 8.452 1.00 87.44 89 ALA A O 1
ATOM 728 N N . VAL A 1 90 ? -5.006 -1.103 6.630 1.00 87.56 90 VAL A N 1
ATOM 729 C CA . VAL A 1 90 ? -3.643 -0.704 6.256 1.00 87.56 90 VAL A CA 1
ATOM 730 C C . VAL A 1 90 ? -3.059 0.279 7.268 1.00 87.56 90 VAL A C 1
ATOM 732 O O . VAL A 1 90 ? -1.890 0.149 7.616 1.00 87.56 90 VAL A O 1
ATOM 735 N N . VAL A 1 91 ? -3.857 1.224 7.777 1.00 83.50 91 VAL A N 1
ATOM 736 C CA . VAL A 1 91 ? -3.381 2.256 8.716 1.00 83.50 91 VAL A CA 1
ATOM 737 C C . VAL A 1 91 ? -3.037 1.655 10.071 1.00 83.50 91 VAL A C 1
ATOM 739 O O . VAL A 1 91 ? -2.018 2.005 10.663 1.00 83.50 91 VAL A O 1
ATOM 742 N N . ASN A 1 92 ? -3.830 0.685 10.523 1.00 83.75 92 ASN A N 1
ATOM 743 C CA . ASN A 1 92 ? -3.564 -0.016 11.774 1.00 83.75 92 ASN A CA 1
ATOM 744 C C . ASN A 1 92 ? -2.330 -0.944 11.689 1.00 83.75 92 ASN A C 1
ATOM 746 O O . ASN A 1 92 ? -1.749 -1.315 12.706 1.00 83.75 92 ASN A O 1
ATOM 750 N N . THR A 1 93 ? -1.897 -1.315 10.478 1.00 87.69 93 THR A N 1
ATOM 751 C CA . THR A 1 93 ? -0.786 -2.254 10.266 1.00 87.69 93 THR A CA 1
ATOM 752 C C . THR A 1 93 ? 0.498 -1.514 9.882 1.00 87.69 93 THR A C 1
ATOM 754 O O . THR A 1 93 ? 0.806 -1.33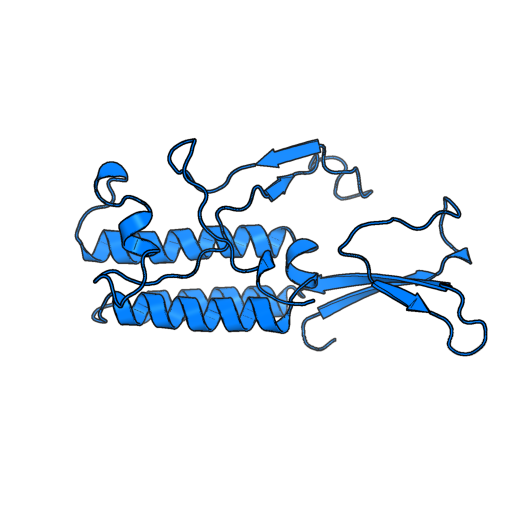0 8.705 1.00 87.69 93 THR A O 1
ATOM 757 N N . GLN A 1 94 ? 1.303 -1.134 10.879 1.00 84.19 94 GLN A N 1
ATOM 758 C CA . GLN A 1 94 ? 2.567 -0.407 10.661 1.00 84.19 94 GLN A CA 1
ATOM 759 C C . GLN A 1 94 ? 3.555 -1.152 9.757 1.00 84.19 94 GLN A C 1
ATOM 761 O O . GLN A 1 94 ? 4.183 -0.550 8.890 1.00 84.19 94 GLN A O 1
ATOM 766 N N . GLU A 1 95 ? 3.658 -2.471 9.918 1.00 89.50 95 GLU A N 1
ATOM 767 C CA . GLU A 1 95 ? 4.544 -3.309 9.104 1.00 89.50 95 GLU A CA 1
ATOM 768 C C . GLU A 1 95 ? 4.191 -3.237 7.612 1.00 89.50 95 GLU A C 1
ATOM 770 O O . GLU A 1 95 ? 5.075 -3.245 6.752 1.00 89.50 95 GLU A O 1
ATOM 775 N N . LEU A 1 96 ? 2.899 -3.108 7.292 1.00 90.31 96 LEU A N 1
ATOM 776 C CA . LEU A 1 96 ? 2.441 -2.947 5.919 1.00 90.31 96 LEU A CA 1
ATOM 777 C C . LEU A 1 96 ? 2.776 -1.555 5.382 1.00 90.31 96 LEU A C 1
ATOM 779 O O . LEU A 1 96 ? 3.227 -1.456 4.243 1.00 90.31 96 LEU A O 1
ATOM 783 N N . LEU A 1 97 ? 2.607 -0.494 6.179 1.00 88.44 97 LEU A N 1
ATOM 784 C CA . LEU A 1 97 ? 3.011 0.864 5.791 1.00 88.44 97 LEU A CA 1
ATOM 785 C C . LEU A 1 97 ? 4.507 0.918 5.463 1.00 88.44 97 LEU A C 1
ATOM 787 O O . LEU A 1 97 ? 4.896 1.409 4.403 1.00 88.44 97 LEU A O 1
ATOM 791 N N . ASP A 1 98 ? 5.338 0.324 6.316 1.00 88.50 98 ASP A N 1
ATOM 792 C CA . ASP A 1 98 ? 6.778 0.211 6.102 1.00 88.50 98 ASP A CA 1
ATOM 793 C C . ASP A 1 98 ? 7.113 -0.522 4.799 1.00 88.50 98 ASP A C 1
ATOM 795 O O . ASP A 1 98 ? 7.940 -0.061 4.003 1.00 88.50 98 ASP A O 1
ATOM 799 N N . LEU A 1 99 ? 6.434 -1.644 4.559 1.00 91.50 99 LEU A N 1
ATOM 800 C CA . LEU A 1 99 ? 6.601 -2.455 3.363 1.00 91.50 99 LEU A CA 1
ATOM 801 C C . LEU A 1 99 ? 6.137 -1.723 2.093 1.00 91.50 99 LEU A C 1
ATOM 803 O O . LEU A 1 99 ? 6.757 -1.876 1.036 1.00 91.50 99 LEU A O 1
ATOM 807 N N . LEU A 1 100 ? 5.074 -0.917 2.171 1.00 91.38 100 LEU A N 1
ATOM 808 C CA . LEU A 1 100 ? 4.590 -0.081 1.071 1.00 91.38 100 LEU A CA 1
ATOM 809 C C . LEU A 1 100 ? 5.633 0.972 0.691 1.00 91.38 100 LEU A C 1
ATOM 811 O O . LEU A 1 100 ? 5.972 1.0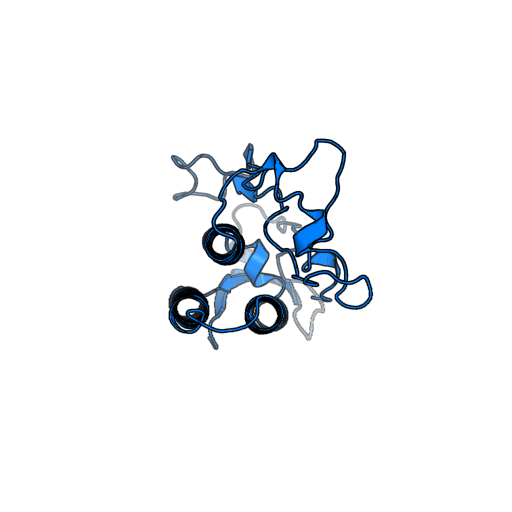76 -0.491 1.00 91.38 100 LEU A O 1
ATOM 815 N N . VAL A 1 101 ? 6.212 1.668 1.674 1.00 90.19 101 VAL A N 1
ATOM 816 C CA . VAL A 1 101 ? 7.252 2.680 1.428 1.00 90.19 101 VAL A CA 1
ATOM 817 C C . VAL A 1 101 ? 8.520 2.053 0.855 1.00 90.19 101 VAL A C 1
ATOM 819 O O . VAL A 1 101 ? 9.094 2.553 -0.116 1.00 90.19 101 VAL A O 1
ATOM 822 N N . GLU A 1 102 ? 8.961 0.925 1.413 1.00 91.38 102 GLU A N 1
ATOM 823 C CA . GLU A 1 102 ? 10.122 0.202 0.892 1.00 91.38 102 GLU A CA 1
ATOM 824 C C . GLU A 1 102 ? 9.885 -0.262 -0.555 1.00 91.38 102 GLU A C 1
ATOM 826 O O . GLU A 1 102 ? 10.770 -0.162 -1.411 1.00 91.38 102 GLU A O 1
ATOM 831 N N . SER A 1 103 ? 8.679 -0.745 -0.852 1.00 92.88 103 SER A N 1
ATOM 832 C CA . SER A 1 103 ? 8.297 -1.201 -2.188 1.00 92.88 103 SER A CA 1
ATOM 833 C C . SER A 1 103 ? 8.261 -0.057 -3.205 1.00 92.88 103 SER A C 1
ATOM 835 O O . SER A 1 103 ? 8.792 -0.216 -4.307 1.00 92.88 103 SER A O 1
ATOM 837 N N . GLU A 1 104 ? 7.721 1.105 -2.832 1.00 92.50 104 GLU A N 1
ATOM 838 C CA . GLU A 1 104 ? 7.700 2.312 -3.668 1.00 92.50 104 GLU A CA 1
ATOM 839 C C . GLU A 1 104 ? 9.129 2.765 -4.003 1.00 92.50 104 GLU A C 1
ATOM 841 O O . GLU A 1 104 ? 9.486 2.936 -5.174 1.00 92.50 104 GLU A O 1
ATOM 846 N N . ASN A 1 105 ? 10.000 2.825 -2.992 1.00 91.00 105 ASN A N 1
ATOM 847 C CA . ASN A 1 105 ? 11.416 3.155 -3.159 1.00 91.00 105 ASN A CA 1
ATOM 848 C C . ASN A 1 105 ? 12.156 2.165 -4.073 1.00 91.00 105 ASN A C 1
ATOM 850 O O . ASN A 1 105 ? 12.984 2.571 -4.898 1.00 91.00 105 ASN A O 1
ATOM 854 N N . LYS A 1 106 ? 11.859 0.863 -3.980 1.00 92.38 106 LYS A N 1
ATOM 855 C CA . LYS A 1 106 ? 12.437 -0.159 -4.870 1.00 92.38 106 LYS A CA 1
ATOM 856 C C . LYS A 1 106 ? 12.000 0.037 -6.321 1.00 92.38 106 LYS A C 1
ATOM 858 O O . LYS A 1 106 ? 12.839 -0.067 -7.218 1.00 92.38 106 LYS A O 1
ATOM 863 N N . ILE A 1 107 ? 10.725 0.346 -6.562 1.00 93.19 107 ILE A N 1
ATOM 864 C CA . ILE A 1 107 ? 10.200 0.607 -7.911 1.00 93.19 107 ILE A CA 1
ATOM 865 C C . ILE A 1 107 ? 10.843 1.861 -8.505 1.00 93.19 107 ILE A C 1
ATOM 867 O O . ILE A 1 107 ? 11.382 1.796 -9.612 1.00 93.19 107 ILE A O 1
ATOM 871 N N . GLN A 1 108 ? 10.901 2.965 -7.756 1.00 91.25 108 GLN A N 1
ATOM 872 C CA . GLN A 1 108 ? 11.612 4.167 -8.199 1.00 91.25 108 GLN A CA 1
ATOM 873 C C . GLN A 1 108 ? 13.078 3.870 -8.512 1.00 91.25 108 GLN A C 1
ATOM 875 O O . GLN A 1 108 ? 13.583 4.244 -9.568 1.00 91.25 108 GLN A O 1
ATOM 880 N N . THR A 1 109 ? 13.771 3.158 -7.621 1.00 90.75 109 THR A N 1
ATOM 881 C CA . THR A 1 109 ? 15.185 2.803 -7.803 1.00 90.75 109 THR A CA 1
ATOM 882 C C . THR A 1 109 ? 15.392 1.948 -9.048 1.00 90.75 109 THR A C 1
ATOM 884 O O . THR A 1 109 ? 16.383 2.123 -9.757 1.00 90.75 109 THR A O 1
ATOM 887 N N . ARG A 1 110 ? 14.451 1.057 -9.375 1.00 91.12 110 ARG A N 1
ATOM 888 C CA . ARG A 1 110 ? 14.506 0.262 -10.603 1.00 91.12 110 ARG A CA 1
ATOM 889 C C . ARG A 1 110 ? 14.415 1.132 -11.858 1.00 91.12 110 ARG A C 1
ATOM 891 O O . ARG A 1 110 ? 15.175 0.897 -12.795 1.00 91.12 110 ARG A O 1
ATOM 898 N N . ILE A 1 111 ? 13.545 2.142 -11.859 1.00 90.75 111 ILE A N 1
ATOM 899 C CA . ILE A 1 111 ? 13.415 3.109 -12.962 1.00 90.75 111 ILE A CA 1
ATOM 900 C C . ILE A 1 111 ? 14.692 3.951 -13.088 1.00 90.75 111 ILE A C 1
ATOM 902 O O . ILE A 1 111 ? 15.245 4.070 -14.179 1.00 90.75 111 ILE A O 1
ATOM 906 N N . LYS A 1 112 ? 15.225 4.435 -11.960 1.00 90.19 112 LYS A N 1
ATOM 907 C CA . LYS A 1 112 ? 16.505 5.159 -11.875 1.00 90.19 112 LYS A CA 1
ATOM 908 C C . LYS A 1 112 ? 17.659 4.341 -12.488 1.00 90.19 112 LYS A C 1
ATOM 910 O O . LYS A 1 112 ? 18.363 4.818 -13.378 1.00 90.19 112 LYS A O 1
ATOM 915 N N . ILE A 1 113 ? 17.794 3.063 -12.108 1.00 89.06 113 ILE A N 1
ATOM 916 C CA . ILE A 1 113 ? 18.798 2.140 -12.678 1.00 89.06 113 ILE A CA 1
ATOM 917 C C . ILE A 1 113 ? 18.615 1.961 -14.190 1.00 89.06 113 ILE A C 1
ATOM 919 O O . ILE A 1 113 ? 19.606 1.912 -14.913 1.00 89.06 113 ILE A O 1
ATOM 923 N N . GLY A 1 114 ? 17.374 1.892 -14.679 1.00 86.06 114 GLY A N 1
ATOM 924 C CA . GLY A 1 114 ? 17.094 1.804 -16.115 1.00 86.06 114 GLY A CA 1
ATOM 925 C C . GLY A 1 114 ? 17.582 3.016 -16.918 1.00 86.06 114 GLY A C 1
ATOM 926 O O . GLY A 1 114 ? 17.880 2.878 -18.098 1.00 86.06 114 GLY A O 1
ATOM 927 N N . LEU A 1 115 ? 17.717 4.179 -16.274 1.00 85.38 115 LEU A N 1
ATOM 928 C CA . LEU A 1 115 ? 18.264 5.417 -16.842 1.00 85.38 115 LEU A CA 1
ATOM 929 C C . LEU A 1 115 ? 19.754 5.623 -16.513 1.00 85.38 115 LEU A C 1
ATOM 931 O O . LEU A 1 115 ? 20.293 6.712 -16.707 1.00 85.38 115 LEU A O 1
ATOM 935 N N . ASN A 1 116 ? 20.421 4.584 -16.000 1.00 85.50 116 ASN A N 1
ATOM 936 C CA . ASN A 1 116 ? 21.833 4.587 -15.618 1.00 85.50 116 ASN A CA 1
ATOM 937 C C . ASN A 1 116 ? 22.221 5.732 -14.658 1.00 85.50 116 ASN A C 1
ATOM 939 O O . ASN A 1 116 ? 23.301 6.315 -14.745 1.00 85.50 116 ASN A O 1
ATOM 943 N N . SER A 1 117 ? 21.331 6.093 -13.731 1.00 82.00 117 SER A N 1
ATOM 944 C CA . SER A 1 117 ? 21.624 7.087 -12.700 1.00 82.00 117 SER A CA 1
ATOM 945 C C . SER A 1 117 ? 20.846 6.793 -11.426 1.00 82.00 117 SER A C 1
ATOM 947 O O . SER A 1 117 ? 19.703 6.373 -11.481 1.00 82.00 117 SER A O 1
ATOM 949 N N . LYS A 1 118 ? 21.445 7.029 -10.257 1.00 78.62 118 LYS A N 1
ATOM 950 C CA . LYS A 1 118 ? 20.761 6.938 -8.951 1.00 78.62 118 LYS A CA 1
ATOM 951 C C . LYS A 1 118 ? 20.702 8.278 -8.215 1.00 78.62 118 LYS A C 1
ATOM 953 O O . LYS A 1 118 ? 20.288 8.324 -7.062 1.00 78.62 118 LYS A O 1
ATOM 958 N N . MET A 1 119 ? 21.139 9.357 -8.861 1.00 78.19 119 MET A N 1
ATOM 959 C CA . MET A 1 119 ? 21.340 10.647 -8.209 1.00 78.19 119 MET A CA 1
ATOM 960 C C . MET A 1 119 ? 19.991 11.324 -7.906 1.00 78.19 119 MET A C 1
ATOM 962 O O . MET A 1 119 ? 19.235 11.553 -8.850 1.00 78.19 119 MET A O 1
ATOM 966 N N . PRO A 1 120 ? 19.677 11.669 -6.642 1.00 73.25 120 PRO A N 1
ATOM 967 C CA . PRO A 1 120 ? 18.378 12.238 -6.271 1.00 73.25 120 PRO A CA 1
ATOM 968 C C . PRO A 1 120 ? 18.011 13.510 -7.045 1.00 73.25 120 PRO A C 1
ATOM 970 O O . PRO A 1 120 ? 16.884 13.630 -7.510 1.00 73.25 120 PRO A O 1
ATOM 973 N N . SER A 1 121 ? 18.980 14.397 -7.289 1.00 79.56 121 SER A N 1
ATOM 974 C CA . SER A 1 121 ? 18.773 15.662 -8.011 1.00 79.56 121 SER A CA 1
ATOM 975 C C . SER A 1 121 ? 18.308 15.499 -9.462 1.00 79.56 121 SER A C 1
ATOM 977 O O . SER A 1 121 ? 17.677 16.398 -10.007 1.00 79.56 121 SER A O 1
ATOM 979 N N . ARG A 1 122 ? 18.592 14.357 -10.104 1.00 82.88 122 ARG A N 1
ATOM 980 C CA . ARG A 1 122 ? 18.124 14.061 -11.471 1.00 82.88 122 ARG A CA 1
ATOM 981 C C . ARG A 1 122 ? 16.707 13.502 -11.513 1.00 82.88 122 ARG A C 1
ATOM 983 O O . ARG A 1 122 ? 16.133 13.395 -12.592 1.00 82.88 122 ARG A O 1
ATOM 990 N N . PHE A 1 123 ? 16.169 13.112 -10.364 1.00 83.06 123 PHE A N 1
ATOM 991 C CA . PHE A 1 123 ? 14.881 12.444 -10.254 1.00 83.06 123 PHE A CA 1
ATOM 992 C C . PHE A 1 123 ? 14.009 13.130 -9.205 1.00 83.06 123 PHE A C 1
ATOM 994 O O . PHE A 1 123 ? 13.701 12.509 -8.182 1.00 83.06 123 PHE A O 1
ATOM 1001 N N . PRO A 1 124 ? 13.614 14.394 -9.450 1.00 85.38 124 PRO A N 1
ATOM 1002 C CA . PRO A 1 124 ? 12.638 15.051 -8.601 1.00 85.38 124 PRO A CA 1
ATOM 1003 C C . PRO A 1 124 ? 11.313 14.263 -8.612 1.00 85.38 124 PRO A C 1
ATOM 1005 O O . PRO A 1 124 ? 10.991 13.627 -9.626 1.00 85.38 124 PRO A O 1
ATOM 1008 N N . PRO A 1 125 ? 10.520 14.312 -7.523 1.00 85.31 125 PRO A N 1
ATOM 1009 C CA . PRO A 1 125 ? 9.270 13.555 -7.392 1.00 85.31 125 PRO A CA 1
ATOM 1010 C C . PRO A 1 125 ? 8.312 13.742 -8.574 1.00 85.31 125 PRO A C 1
ATOM 1012 O O . PRO A 1 125 ? 7.643 12.799 -8.996 1.00 85.31 125 PRO A O 1
ATOM 1015 N N . VAL A 1 126 ? 8.311 14.941 -9.164 1.00 86.31 126 VAL A N 1
ATOM 1016 C CA . VAL A 1 126 ? 7.505 15.305 -10.337 1.00 86.31 126 VAL A CA 1
ATOM 1017 C C . VAL A 1 126 ? 7.625 14.292 -11.480 1.00 86.31 126 VAL A C 1
ATOM 1019 O O . VAL A 1 126 ? 6.614 13.943 -12.066 1.00 86.31 126 VAL A O 1
ATOM 1022 N N . VAL A 1 127 ? 8.810 13.732 -11.749 1.00 88.31 127 VAL A N 1
ATOM 1023 C CA . VAL A 1 127 ? 9.021 12.776 -12.857 1.00 88.31 127 VAL A CA 1
ATOM 1024 C C . VAL A 1 127 ? 8.220 11.484 -12.659 1.00 88.31 127 VAL A C 1
ATOM 1026 O O . VAL A 1 127 ? 7.812 10.836 -13.627 1.00 88.31 127 VAL A O 1
ATOM 1029 N N . PHE A 1 128 ? 7.993 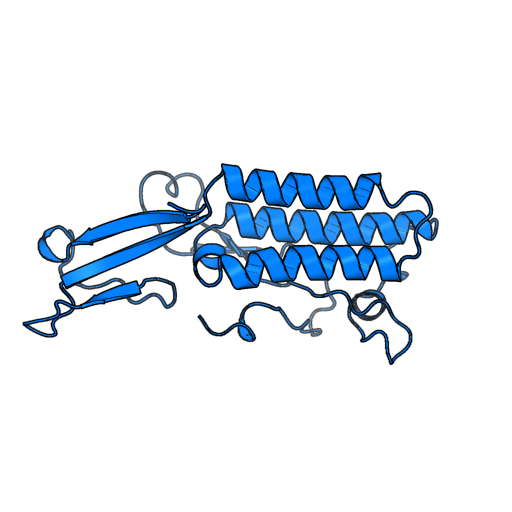11.096 -11.404 1.00 89.81 128 PHE A N 1
ATOM 1030 C CA . PHE A 1 128 ? 7.260 9.882 -11.067 1.00 89.81 128 PHE A CA 1
ATOM 1031 C C . PHE A 1 128 ? 5.753 10.124 -10.982 1.00 89.81 128 PHE A C 1
ATOM 1033 O O . PHE A 1 128 ? 4.994 9.300 -11.488 1.00 89.81 128 PHE A O 1
ATOM 1040 N N . TYR A 1 129 ? 5.326 11.229 -10.365 1.00 91.12 129 TYR A N 1
ATOM 1041 C CA . TYR A 1 129 ? 3.930 11.413 -9.945 1.00 91.12 129 TYR A CA 1
ATOM 1042 C C . TYR A 1 129 ? 3.058 12.209 -10.909 1.00 91.12 129 TYR A C 1
ATOM 1044 O O . TYR A 1 129 ? 1.835 12.122 -10.816 1.00 91.12 129 TYR A O 1
ATOM 1052 N N . THR A 1 130 ? 3.625 12.983 -11.836 1.00 88.62 130 THR A N 1
ATOM 1053 C CA . THR A 1 130 ? 2.776 13.722 -12.777 1.00 88.62 130 THR A CA 1
ATOM 1054 C C . THR A 1 130 ? 2.045 12.764 -13.725 1.00 88.62 130 THR A C 1
ATOM 1056 O O . THR A 1 130 ? 2.621 11.752 -14.148 1.00 88.62 130 THR A O 1
ATOM 1059 N N . PRO A 1 131 ? 0.773 13.061 -14.064 1.00 91.25 131 PRO A N 1
ATOM 1060 C CA . PRO A 1 131 ? -0.040 12.228 -14.941 1.00 91.25 131 PRO A CA 1
ATOM 1061 C C . PRO A 1 131 ? 0.651 11.895 -16.263 1.00 91.25 131 PRO A C 1
ATOM 1063 O O . PRO A 1 131 ? 1.386 12.708 -16.828 1.00 91.25 131 PRO A O 1
ATOM 1066 N N . THR A 1 132 ? 0.352 10.715 -16.805 1.00 89.94 132 THR A N 1
ATOM 1067 C CA . THR A 1 132 ? 0.900 10.266 -18.096 1.00 89.94 132 THR A CA 1
ATOM 1068 C C . THR A 1 132 ? 0.517 11.183 -19.255 1.00 89.94 132 THR A C 1
ATOM 1070 O O . THR A 1 132 ? 1.262 11.296 -20.223 1.00 89.94 132 THR A O 1
ATOM 1073 N N . GLU A 1 133 ? -0.617 11.873 -19.140 1.00 89.38 133 GLU A N 1
ATOM 1074 C CA . GLU A 1 133 ? -1.101 12.872 -20.101 1.00 89.38 133 GLU A CA 1
ATOM 1075 C C . GLU A 1 133 ? -0.158 14.078 -20.221 1.00 89.38 133 GLU A C 1
ATOM 1077 O O . GLU A 1 133 ? -0.046 14.673 -21.288 1.00 89.38 133 GLU A O 1
ATOM 1082 N N . LEU A 1 134 ? 0.579 14.392 -19.150 1.00 89.75 134 LEU A N 1
ATOM 1083 C CA . LEU A 1 134 ? 1.590 15.450 -19.111 1.00 89.75 134 LEU A CA 1
ATOM 1084 C C . LEU A 1 134 ? 3.005 14.922 -19.421 1.00 89.75 134 LEU A C 1
ATOM 1086 O O . LEU A 1 134 ? 3.995 15.609 -19.181 1.00 89.75 134 LEU A O 1
ATOM 1090 N N . GLY A 1 135 ? 3.117 13.700 -19.954 1.00 85.12 135 GLY A N 1
ATOM 1091 C CA . GLY A 1 135 ? 4.369 13.131 -20.465 1.00 85.12 135 GLY A CA 1
ATOM 1092 C C . GLY A 1 135 ? 5.238 12.395 -19.440 1.00 85.12 135 GLY A C 1
ATOM 1093 O O . GLY A 1 135 ? 6.369 12.033 -19.760 1.00 85.12 135 GLY A O 1
ATOM 1094 N N . CYS A 1 136 ? 4.737 12.153 -18.227 1.00 90.81 136 CYS A N 1
ATOM 1095 C CA . CYS A 1 136 ? 5.476 11.469 -17.160 1.00 90.81 136 CYS A CA 1
ATOM 1096 C C . CYS A 1 136 ? 4.891 10.083 -16.836 1.00 90.81 136 CYS A C 1
ATOM 1098 O O . CYS A 1 136 ? 4.208 9.478 -17.661 1.00 90.81 136 CYS A O 1
ATOM 1100 N N . LEU A 1 137 ? 5.230 9.515 -15.673 1.00 90.00 137 LEU A N 1
ATOM 1101 C CA . LEU A 1 137 ? 4.928 8.116 -15.353 1.00 90.00 137 LEU A CA 1
ATOM 1102 C C . LEU A 1 137 ? 3.549 7.883 -14.724 1.00 90.00 137 LEU A C 1
ATOM 1104 O O . LEU A 1 137 ? 3.060 6.757 -14.807 1.00 90.00 137 LEU A O 1
ATOM 1108 N N . GLY A 1 138 ? 2.935 8.895 -14.105 1.00 91.56 138 GLY A N 1
ATOM 1109 C CA . GLY A 1 138 ? 1.646 8.763 -13.418 1.00 91.56 138 GLY A CA 1
ATOM 1110 C C . GLY A 1 138 ? 1.648 7.702 -12.316 1.00 91.56 138 GLY A C 1
ATOM 1111 O O . GLY A 1 138 ? 0.669 6.976 -12.149 1.00 91.56 138 GLY A O 1
ATOM 1112 N N . MET A 1 139 ? 2.766 7.535 -11.609 1.00 93.06 139 MET A N 1
ATOM 1113 C CA . MET A 1 139 ? 2.869 6.594 -10.498 1.00 93.06 139 MET A CA 1
ATOM 1114 C C . MET A 1 139 ? 2.010 7.088 -9.329 1.00 93.06 139 MET A C 1
ATOM 1116 O O . MET A 1 139 ? 1.975 8.281 -9.056 1.00 93.06 139 MET A O 1
ATOM 1120 N N . LEU A 1 140 ? 1.315 6.191 -8.635 1.00 91.38 140 LEU A N 1
ATOM 1121 C CA . LEU A 1 140 ? 0.584 6.522 -7.413 1.00 91.38 140 LEU A CA 1
ATOM 1122 C C . LEU A 1 140 ? 1.509 6.413 -6.206 1.00 91.38 140 LEU A C 1
ATOM 1124 O O . LEU A 1 140 ? 2.310 5.473 -6.124 1.00 91.38 140 LEU A O 1
ATOM 1128 N N . SER A 1 141 ? 1.364 7.354 -5.273 1.00 88.31 141 SER A N 1
ATOM 1129 C CA . SER A 1 141 ? 2.150 7.383 -4.045 1.00 88.31 141 SER A CA 1
ATOM 1130 C C . SER A 1 141 ? 1.348 6.948 -2.826 1.00 88.31 141 SER A C 1
ATOM 1132 O O . SER A 1 141 ? 0.166 7.279 -2.679 1.00 88.31 141 SER A O 1
ATOM 1134 N N . VAL A 1 142 ? 2.021 6.222 -1.934 1.00 81.06 142 VAL A N 1
ATOM 1135 C CA . VAL A 1 142 ? 1.531 5.926 -0.580 1.00 81.06 142 VAL A CA 1
ATOM 1136 C C . VAL A 1 142 ? 2.590 6.232 0.486 1.00 81.06 142 VAL A C 1
ATOM 1138 O O . VAL A 1 142 ? 2.240 6.489 1.633 1.00 81.06 142 VAL A O 1
ATOM 1141 N N . GLY A 1 143 ? 3.875 6.267 0.125 1.00 70.75 143 GLY A N 1
ATOM 1142 C CA . GLY A 1 143 ? 4.986 6.377 1.068 1.00 70.75 143 GLY A CA 1
ATOM 1143 C C . GLY A 1 143 ? 5.359 7.779 1.548 1.00 70.75 143 GLY A C 1
ATOM 1144 O O . GLY A 1 143 ? 6.180 7.881 2.456 1.00 70.75 143 GLY A O 1
ATOM 1145 N N . HIS A 1 144 ? 4.739 8.846 1.033 1.00 71.12 144 HIS A N 1
ATOM 1146 C CA . HIS A 1 144 ? 4.908 10.211 1.572 1.00 71.12 144 HIS A CA 1
ATOM 1147 C C . HIS A 1 144 ? 4.068 10.465 2.832 1.00 71.12 144 HIS A C 1
ATOM 1149 O O . HIS A 1 144 ? 3.747 11.607 3.153 1.00 71.12 144 HIS A O 1
ATOM 1155 N N . ILE A 1 145 ? 3.698 9.400 3.545 1.00 70.19 145 ILE A N 1
ATOM 1156 C CA . ILE A 1 145 ? 3.028 9.489 4.834 1.00 70.19 145 ILE A CA 1
ATOM 1157 C C . ILE A 1 145 ? 4.064 9.558 5.958 1.00 70.19 145 ILE A C 1
ATOM 1159 O O . ILE A 1 145 ? 5.067 8.838 5.958 1.00 70.19 145 ILE A O 1
ATOM 1163 N N . SER A 1 146 ? 3.801 10.405 6.948 1.00 63.06 146 SER A N 1
ATOM 1164 C CA . SER A 1 146 ? 4.502 10.355 8.227 1.00 63.06 146 SER A CA 1
ATOM 1165 C C . SER A 1 146 ? 4.032 9.118 8.982 1.00 63.06 146 SER A C 1
ATOM 1167 O O . SER A 1 146 ? 2.894 9.070 9.449 1.00 63.06 146 SER A O 1
ATOM 1169 N N . ILE A 1 147 ? 4.888 8.101 9.082 1.00 68.56 147 ILE A N 1
ATOM 1170 C CA . ILE A 1 147 ? 4.524 6.852 9.752 1.00 68.56 147 ILE A CA 1
ATOM 1171 C C . ILE A 1 147 ? 4.570 7.094 11.266 1.00 68.56 147 ILE A C 1
ATOM 1173 O O . ILE A 1 147 ? 5.599 7.570 11.766 1.00 68.56 147 ILE A O 1
ATOM 1177 N N . PRO A 1 148 ? 3.483 6.801 12.004 1.00 64.38 148 PRO A N 1
ATOM 1178 C CA . PRO A 1 148 ? 3.492 6.894 13.454 1.00 64.38 148 PRO A CA 1
ATOM 1179 C C . PRO A 1 148 ? 4.465 5.860 14.012 1.00 64.38 148 PRO A C 1
ATOM 1181 O O . PRO A 1 148 ? 4.399 4.689 13.649 1.00 64.38 148 PRO A O 1
ATOM 1184 N N . GLN A 1 149 ? 5.358 6.279 14.901 1.00 64.50 149 GLN A N 1
ATOM 1185 C CA . GLN A 1 149 ? 6.332 5.410 15.540 1.00 64.50 149 GLN A CA 1
ATOM 1186 C C . GLN A 1 149 ? 6.108 5.389 17.051 1.00 64.50 149 GLN A C 1
ATOM 1188 O O . GLN A 1 149 ? 5.932 6.424 17.698 1.00 64.50 149 GLN A O 1
ATOM 1193 N N . TYR A 1 150 ? 6.108 4.174 17.593 1.00 68.56 150 TYR A N 1
ATOM 1194 C CA . TYR A 1 150 ? 5.998 3.911 19.021 1.00 68.56 150 TYR A CA 1
ATOM 1195 C C . TYR A 1 150 ? 7.374 3.632 19.616 1.00 68.56 150 TYR A C 1
ATOM 1197 O O . TYR A 1 150 ? 8.303 3.208 18.920 1.00 68.56 150 TYR A O 1
ATOM 1205 N N . ASP A 1 151 ? 7.493 3.810 20.928 1.00 67.94 151 ASP A N 1
ATOM 1206 C CA . ASP A 1 151 ? 8.665 3.333 21.648 1.00 67.94 151 ASP A CA 1
ATOM 1207 C C . ASP A 1 151 ? 8.719 1.795 21.601 1.00 67.94 151 ASP A C 1
ATOM 1209 O O . ASP A 1 151 ? 7.890 1.086 22.186 1.00 67.94 151 ASP A O 1
ATOM 1213 N N . LEU A 1 152 ? 9.714 1.269 20.880 1.00 70.44 152 LEU A N 1
ATOM 1214 C CA . LEU A 1 152 ? 9.875 -0.160 20.607 1.00 70.44 152 LEU A CA 1
ATOM 1215 C C . LEU A 1 152 ? 9.987 -1.003 21.885 1.00 70.44 152 LEU A C 1
ATOM 1217 O O . LEU A 1 152 ? 9.660 -2.190 21.857 1.00 70.44 152 LEU A O 1
ATOM 1221 N N . ARG A 1 153 ? 10.411 -0.412 23.011 1.00 68.81 153 ARG A N 1
ATOM 1222 C CA . ARG A 1 153 ? 10.592 -1.134 24.275 1.00 68.81 153 ARG A CA 1
ATOM 1223 C C . ARG A 1 153 ? 9.272 -1.482 24.969 1.00 68.81 153 ARG A C 1
ATOM 1225 O O . ARG A 1 153 ? 9.214 -2.524 25.616 1.00 68.81 153 ARG A O 1
ATOM 1232 N N . TRP A 1 154 ? 8.221 -0.676 24.799 1.00 67.50 154 TRP A N 1
ATOM 1233 C CA . TRP A 1 154 ? 6.906 -0.906 25.424 1.00 67.50 154 TRP A CA 1
ATOM 1234 C C . TRP A 1 154 ? 5.794 -1.248 24.421 1.00 67.50 154 TRP A C 1
ATOM 1236 O O . TRP A 1 154 ? 4.791 -1.838 24.817 1.00 67.50 154 TRP A O 1
ATOM 1246 N N . SER A 1 155 ? 6.009 -0.987 23.126 1.00 68.19 155 SER A N 1
ATOM 1247 C CA . SER A 1 155 ? 5.059 -1.289 22.037 1.00 68.19 155 SER A CA 1
ATOM 1248 C C . SER A 1 155 ? 4.584 -2.748 21.972 1.00 68.19 155 SER A C 1
ATOM 1250 O O . SER A 1 155 ? 3.479 -3.018 21.519 1.00 68.19 155 SER A O 1
ATOM 1252 N N . LYS A 1 156 ? 5.391 -3.707 22.449 1.00 66.50 156 LYS A N 1
ATOM 1253 C CA . LYS A 1 156 ? 5.028 -5.137 22.455 1.00 66.50 156 LYS A CA 1
ATOM 1254 C C . LYS A 1 156 ? 4.053 -5.526 23.568 1.00 66.50 156 LYS A C 1
ATOM 1256 O O . LYS A 1 156 ? 3.514 -6.628 23.529 1.00 66.50 156 LYS A O 1
ATOM 1261 N N . GLN A 1 157 ? 3.897 -4.684 24.590 1.00 57.81 157 GLN A N 1
ATOM 1262 C CA . GLN A 1 157 ? 3.200 -5.038 25.829 1.00 57.81 157 GLN A CA 1
ATOM 1263 C C . GLN A 1 157 ? 1.888 -4.267 25.995 1.00 57.81 157 GLN A C 1
ATOM 1265 O O . GLN A 1 157 ? 0.907 -4.839 26.469 1.00 57.81 157 GLN A O 1
ATOM 1270 N N . THR A 1 158 ? 1.851 -3.002 25.573 1.00 63.62 158 THR A N 1
ATOM 1271 C CA . THR A 1 158 ? 0.651 -2.158 25.566 1.00 63.62 158 THR A CA 1
ATOM 1272 C C . THR A 1 158 ? 0.685 -1.167 24.401 1.00 63.62 158 THR A C 1
ATOM 1274 O O . THR A 1 158 ? 1.759 -0.794 23.929 1.00 63.62 158 THR A O 1
ATOM 1277 N N . ASP A 1 159 ? -0.494 -0.697 23.974 1.00 62.62 159 ASP A N 1
ATOM 1278 C CA . ASP A 1 159 ? -0.625 0.435 23.048 1.00 62.62 159 ASP A CA 1
ATOM 1279 C C . ASP A 1 159 ? -0.215 1.732 23.766 1.00 62.62 159 ASP A C 1
ATOM 1281 O O . ASP A 1 159 ? -1.043 2.510 24.243 1.00 62.62 159 ASP A O 1
ATOM 1285 N N . VAL A 1 160 ? 1.091 1.955 23.889 1.00 62.28 160 VAL A N 1
ATOM 1286 C CA . VAL A 1 160 ? 1.646 3.257 24.263 1.00 62.28 160 VAL A CA 1
ATOM 1287 C C . VAL A 1 160 ? 1.411 4.153 23.054 1.00 62.28 160 VAL A C 1
ATOM 1289 O O . VAL A 1 160 ? 1.922 3.847 21.985 1.00 62.28 160 VAL A O 1
ATOM 1292 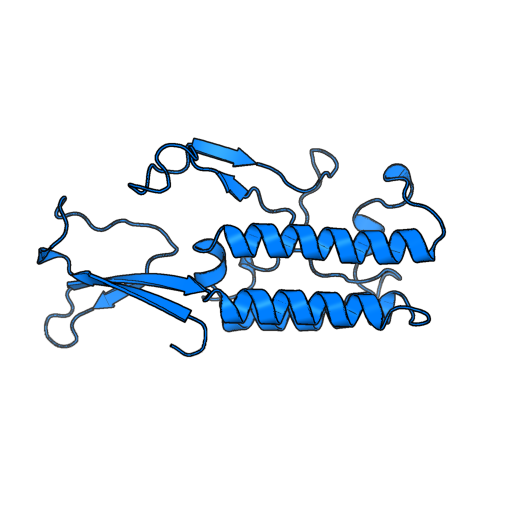N N . GLY A 1 161 ? 0.564 5.178 23.180 1.00 65.31 161 GLY A N 1
ATOM 1293 C CA . GLY A 1 161 ? 0.159 6.050 22.069 1.00 65.31 161 GLY A CA 1
ATOM 1294 C C . GLY A 1 161 ? 1.319 6.600 21.222 1.00 65.31 161 GLY A C 1
ATOM 1295 O O . GLY A 1 161 ? 2.491 6.433 21.542 1.00 65.31 161 GLY A O 1
ATOM 1296 N N . ILE A 1 162 ? 0.999 7.263 20.107 1.00 68.50 162 ILE A N 1
ATOM 1297 C CA . ILE A 1 162 ? 2.012 7.702 19.131 1.00 68.50 162 ILE A CA 1
ATOM 1298 C C . ILE A 1 162 ? 2.951 8.715 19.800 1.00 68.50 162 ILE A C 1
ATOM 1300 O O . ILE A 1 162 ? 2.495 9.770 20.238 1.00 68.50 162 ILE A O 1
ATOM 1304 N N . THR A 1 163 ? 4.246 8.397 19.888 1.00 72.00 163 THR A N 1
ATOM 1305 C CA . THR A 1 163 ? 5.252 9.262 20.529 1.00 72.00 163 THR A CA 1
ATOM 1306 C C . THR A 1 163 ? 6.052 10.066 19.513 1.00 72.00 163 THR A C 1
ATOM 1308 O O . THR A 1 163 ? 6.392 11.219 19.772 1.00 72.00 163 THR A O 1
ATOM 1311 N N . HIS A 1 164 ? 6.330 9.484 18.346 1.00 74.25 164 HIS A N 1
ATOM 1312 C CA . HIS A 1 164 ? 7.111 10.111 17.287 1.00 74.25 164 HIS A CA 1
ATOM 1313 C C . HIS A 1 164 ? 6.480 9.859 15.918 1.00 74.25 164 HIS A C 1
ATOM 1315 O O . HIS A 1 164 ? 5.719 8.913 15.729 1.00 74.25 164 HIS A O 1
ATOM 1321 N N . PHE A 1 165 ? 6.833 10.692 14.945 1.00 70.56 165 PHE A N 1
ATOM 1322 C CA . PHE A 1 165 ? 6.547 10.450 13.536 1.00 70.56 165 PHE A CA 1
ATOM 1323 C C . PHE A 1 165 ? 7.864 10.369 12.776 1.00 70.56 165 PHE A C 1
ATOM 1325 O O . PHE A 1 165 ? 8.758 11.188 12.995 1.00 70.56 165 PHE A O 1
ATOM 1332 N N . CYS A 1 166 ? 7.974 9.402 11.869 1.00 60.16 166 CYS A N 1
ATOM 1333 C CA . CYS A 1 166 ? 9.128 9.273 10.990 1.00 60.16 166 CYS A CA 1
ATOM 1334 C C . CYS A 1 166 ? 8.705 9.437 9.531 1.00 60.16 166 CYS A C 1
ATOM 1336 O O . CYS A 1 166 ? 7.867 8.691 9.023 1.00 60.16 166 CYS A O 1
ATOM 1338 N N . SER A 1 167 ? 9.329 10.400 8.847 1.00 67.62 167 SER A N 1
ATOM 1339 C CA . SER A 1 167 ? 9.265 10.483 7.390 1.00 67.62 167 SER A CA 1
ATOM 1340 C C . SER A 1 167 ? 10.224 9.456 6.793 1.00 67.62 167 SER A C 1
ATOM 1342 O O . SER A 1 167 ? 11.411 9.438 7.126 1.00 67.62 167 SER A O 1
ATOM 1344 N N . ARG A 1 168 ? 9.712 8.576 5.927 1.00 67.00 168 ARG A N 1
ATOM 1345 C CA . ARG A 1 168 ? 10.514 7.541 5.249 1.00 67.00 168 ARG A CA 1
ATOM 1346 C C . ARG A 1 168 ? 10.868 7.884 3.798 1.00 67.00 168 ARG A C 1
ATOM 1348 O O . ARG A 1 168 ? 11.597 7.122 3.162 1.00 67.00 168 ARG A O 1
ATOM 1355 N N . MET A 1 169 ? 10.390 9.015 3.274 1.00 68.50 169 MET A N 1
ATOM 1356 C CA . MET A 1 169 ? 10.706 9.501 1.927 1.00 68.50 169 MET A CA 1
ATOM 1357 C C . MET A 1 169 ? 11.095 10.979 1.959 1.00 68.50 169 MET A C 1
ATOM 1359 O O . MET A 1 169 ? 10.393 11.811 2.529 1.00 68.50 169 MET A O 1
ATOM 1363 N N . ASN A 1 170 ? 12.213 11.304 1.311 1.00 65.69 170 ASN A N 1
ATOM 1364 C CA . ASN A 1 170 ? 12.701 12.677 1.216 1.00 65.69 170 ASN A CA 1
ATOM 1365 C C . ASN A 1 170 ? 12.015 13.399 0.049 1.00 65.69 170 ASN A C 1
ATOM 1367 O O . ASN A 1 170 ? 11.996 12.883 -1.070 1.00 65.69 170 ASN A O 1
ATOM 1371 N N . HIS A 1 171 ? 11.508 14.597 0.309 1.00 68.06 171 HIS A N 1
ATOM 1372 C CA . HIS A 1 171 ? 10.998 15.549 -0.675 1.00 68.06 171 HIS A CA 1
ATOM 1373 C C . HIS A 1 171 ? 11.346 16.968 -0.205 1.00 68.06 171 HIS A C 1
ATOM 1375 O O . HIS A 1 171 ? 11.745 17.145 0.948 1.00 68.06 171 HIS A O 1
ATOM 1381 N N . ASP A 1 172 ? 11.253 17.951 -1.099 1.00 69.06 172 ASP A N 1
ATOM 1382 C CA . ASP A 1 172 ? 11.496 19.351 -0.740 1.00 69.06 172 ASP A CA 1
ATOM 1383 C C . ASP A 1 172 ? 10.438 19.821 0.277 1.00 69.06 172 ASP A C 1
ATOM 1385 O O . ASP A 1 172 ? 9.278 19.424 0.171 1.00 69.06 172 ASP A O 1
ATOM 1389 N N . GLU A 1 173 ? 10.835 20.643 1.259 1.00 58.19 173 GLU A N 1
ATOM 1390 C CA . GLU A 1 173 ? 10.084 20.884 2.513 1.00 58.19 173 GLU A CA 1
ATOM 1391 C C . GLU A 1 173 ? 8.638 21.397 2.340 1.00 58.19 173 GLU A C 1
ATOM 1393 O O . GLU A 1 173 ? 7.814 21.183 3.226 1.00 58.19 173 GLU A O 1
ATOM 1398 N N . ASP A 1 174 ? 8.294 21.978 1.185 1.00 60.16 174 ASP A N 1
ATOM 1399 C CA . ASP A 1 174 ? 6.958 22.522 0.890 1.00 60.16 174 ASP A CA 1
ATOM 1400 C C . ASP A 1 174 ? 6.141 21.684 -0.118 1.00 60.16 174 ASP A C 1
ATOM 1402 O O . ASP A 1 174 ? 5.041 22.073 -0.526 1.00 60.16 174 ASP A O 1
ATOM 1406 N N . GLN A 1 175 ? 6.653 20.532 -0.569 1.00 64.88 175 GLN A N 1
ATOM 1407 C CA . GLN A 1 175 ? 6.016 19.751 -1.632 1.00 64.88 175 GLN A CA 1
ATOM 1408 C C . GLN A 1 175 ? 5.123 18.626 -1.091 1.00 64.88 175 GLN A C 1
ATOM 1410 O O . GLN A 1 175 ? 5.546 17.483 -0.943 1.00 64.88 175 GLN A O 1
ATOM 1415 N N . LEU A 1 176 ? 3.834 18.909 -0.897 1.00 67.50 176 LEU A N 1
ATOM 1416 C CA . LEU A 1 176 ? 2.859 17.873 -0.546 1.00 67.50 176 LEU A CA 1
ATOM 1417 C C . LEU A 1 176 ? 2.543 16.975 -1.754 1.00 67.50 176 LEU A C 1
ATOM 1419 O O . LEU A 1 176 ? 1.978 17.420 -2.755 1.00 67.50 176 LEU A O 1
ATOM 1423 N N . ILE A 1 177 ? 2.888 15.691 -1.650 1.00 75.69 177 ILE A N 1
ATOM 1424 C CA . ILE A 1 177 ? 2.549 14.670 -2.649 1.00 75.69 177 ILE A CA 1
ATOM 1425 C C . ILE A 1 177 ? 1.245 13.993 -2.231 1.00 75.69 177 ILE A C 1
ATOM 1427 O O . ILE A 1 177 ? 1.107 13.534 -1.099 1.00 75.69 177 ILE A O 1
ATOM 1431 N N . LEU A 1 178 ? 0.281 13.934 -3.154 1.00 67.62 178 LEU A N 1
ATOM 1432 C CA . LEU A 1 178 ? -1.019 13.314 -2.905 1.00 67.62 178 LEU A CA 1
ATOM 1433 C C . LEU A 1 178 ? -0.865 11.816 -2.608 1.00 67.62 178 LEU A C 1
ATOM 1435 O O . LEU A 1 178 ? -0.269 11.066 -3.385 1.00 67.62 178 LEU A O 1
ATOM 1439 N N . ILE A 1 179 ? -1.440 11.397 -1.483 1.00 77.19 179 ILE A N 1
ATOM 1440 C CA . ILE A 1 179 ? -1.438 10.017 -0.989 1.00 77.19 179 ILE A CA 1
ATOM 1441 C C . ILE A 1 179 ? -2.756 9.358 -1.393 1.00 77.19 179 ILE A C 1
ATOM 1443 O O . ILE A 1 179 ? -3.803 9.998 -1.387 1.00 77.19 179 ILE A O 1
ATOM 1447 N N . LEU A 1 180 ? -2.730 8.065 -1.718 1.00 79.25 180 LEU A N 1
ATOM 1448 C CA . LEU A 1 180 ? -3.931 7.345 -2.151 1.00 79.25 180 LEU A CA 1
ATOM 1449 C C . LEU A 1 180 ? -4.994 7.174 -1.043 1.00 79.25 180 LEU A C 1
ATOM 1451 O O . LEU A 1 180 ? -6.183 7.184 -1.345 1.00 79.25 180 LEU A O 1
ATOM 1455 N N . TYR A 1 181 ? -4.585 7.018 0.223 1.00 78.50 181 TYR A N 1
ATOM 1456 C CA . TYR A 1 181 ? -5.484 6.654 1.331 1.00 78.50 181 TYR A CA 1
ATOM 1457 C C . TYR A 1 181 ? -6.667 7.621 1.545 1.00 78.50 181 TYR A C 1
ATOM 1459 O O . TYR A 1 181 ? -7.797 7.140 1.541 1.00 78.50 181 TYR A O 1
ATOM 1467 N N . PRO A 1 182 ? -6.482 8.957 1.623 1.00 76.75 182 PRO A N 1
ATOM 1468 C CA . PRO A 1 182 ? -7.594 9.898 1.823 1.00 76.75 182 PRO A CA 1
ATOM 1469 C C . PRO A 1 182 ? -8.641 9.906 0.698 1.00 76.75 182 PRO A C 1
ATOM 1471 O O . PRO A 1 182 ? -9.729 10.448 0.869 1.00 76.75 182 PRO A O 1
ATOM 1474 N N . HIS A 1 183 ? -8.314 9.339 -0.465 1.00 79.00 183 HIS A N 1
ATOM 1475 C CA . HIS A 1 183 ? -9.211 9.257 -1.617 1.00 79.00 183 HIS A CA 1
ATOM 1476 C C . HIS A 1 183 ? -9.981 7.932 -1.693 1.00 79.00 183 HIS A C 1
ATOM 1478 O O . HIS A 1 183 ? -10.812 7.759 -2.586 1.00 79.00 183 HIS A O 1
ATOM 1484 N N . ILE A 1 184 ? -9.723 6.995 -0.777 1.00 81.75 184 ILE A N 1
ATOM 1485 C CA . ILE A 1 184 ? -10.465 5.742 -0.661 1.00 81.75 184 ILE A CA 1
ATOM 1486 C C . ILE A 1 184 ? -11.494 5.915 0.450 1.00 81.75 184 ILE A C 1
ATOM 1488 O O . ILE A 1 184 ? -11.144 6.183 1.595 1.00 81.75 184 ILE A O 1
ATOM 1492 N N . VAL A 1 185 ? -12.771 5.753 0.104 1.00 80.38 185 VAL A N 1
ATOM 1493 C CA . VAL A 1 185 ? -13.838 5.723 1.109 1.00 80.38 185 VAL A CA 1
ATOM 1494 C C . VAL A 1 185 ? -13.678 4.443 1.940 1.00 80.38 185 VAL A C 1
ATOM 1496 O O . VAL A 1 185 ? -13.522 3.380 1.323 1.00 80.38 185 VAL A O 1
ATOM 1499 N N . PRO A 1 186 ? -13.703 4.534 3.282 1.00 73.62 186 PRO A N 1
ATOM 1500 C CA . PRO A 1 186 ? -13.623 3.371 4.158 1.00 73.62 186 PRO A CA 1
ATOM 1501 C C . PRO A 1 186 ? -14.685 2.308 3.848 1.00 73.62 186 PRO A C 1
ATOM 1503 O O . PRO A 1 186 ? -15.834 2.657 3.489 1.00 73.62 186 PRO A O 1
#

Organism: NCBI:txid392030

pLDDT: mean 83.28, std 10.65, range [57.81, 95.81]

Radius of gyration: 19.38 Å; chains: 1; bounding box: 54×37×53 Å

Foldseek 3Di:
DLQKDKDKAFCVPDPDSDDDPDPLKDFDADPVVRDRGIIMHIAGHPVVLVVLLVQLVVLLVVPPPDDLLVSLVSQQVSVCVVCQVRQSNCLVYLVSLVSQLVSVVSSVCSVCVVVVHDDDVVCAVCQCCPDVVVVHNNHADALQDFRFDDDPVCVVPDCPDRDDTDRPDDHDPPDDDDHCRVVHDD

Sequence (186 aa):
MCGFECRILPKIRMTHEEFVHKDDVCNLKNETTKERTAQYFLSVDVESMNRYHNRVRQILMASGSTTFTKIANKWNAALIGCMTYFREAVVNTQELLDLLVESENKIQTRIKIGLNSKMPSRFPPVVFYTPTELGCLGMLSVGHISIPQYDLRWSKQTDVGITHFCSRMNHDEDQLILILYPHIVP